Protein AF-A0A9P7K3B2-F1 (afdb_monomer_lite)

Structure (mmCIF, N/CA/C/O backbone):
data_AF-A0A9P7K3B2-F1
#
_entry.id   AF-A0A9P7K3B2-F1
#
loop_
_atom_site.group_PDB
_atom_site.id
_atom_site.type_symbol
_atom_site.label_atom_id
_atom_site.label_alt_id
_atom_site.label_comp_id
_atom_site.label_asym_id
_atom_site.label_entity_id
_atom_site.label_seq_id
_atom_site.pdbx_PDB_ins_code
_atom_site.Cartn_x
_atom_site.Cartn_y
_atom_site.Cartn_z
_atom_site.occupancy
_atom_site.B_iso_or_equiv
_atom_site.auth_seq_id
_atom_site.auth_comp_id
_atom_site.auth_asym_id
_atom_site.auth_atom_id
_atom_site.pdbx_PDB_model_num
ATOM 1 N N . TRP A 1 1 ? -29.201 3.011 9.423 1.00 35.66 1 TRP A N 1
ATOM 2 C CA . TRP A 1 1 ? -28.439 4.032 8.686 1.00 35.66 1 TRP A CA 1
ATOM 3 C C . TRP A 1 1 ? -27.112 4.196 9.398 1.00 35.66 1 TRP A C 1
ATOM 5 O O . TRP A 1 1 ? -27.115 4.663 10.528 1.00 35.66 1 TRP A O 1
ATOM 15 N N . ALA A 1 2 ? -26.026 3.674 8.830 1.00 45.12 2 ALA A N 1
ATOM 16 C CA . ALA A 1 2 ? -24.691 3.866 9.388 1.00 45.12 2 ALA A CA 1
ATOM 17 C C . ALA A 1 2 ? -24.161 5.210 8.874 1.00 45.12 2 ALA A C 1
ATOM 19 O O . ALA A 1 2 ? -24.196 5.443 7.668 1.00 45.12 2 ALA A O 1
ATOM 20 N N . PHE A 1 3 ? -23.727 6.092 9.775 1.00 48.38 3 PHE A N 1
ATOM 21 C CA . PHE A 1 3 ? -22.906 7.237 9.393 1.00 48.38 3 PHE A CA 1
ATOM 22 C C . PHE A 1 3 ? -21.558 6.674 8.945 1.00 48.38 3 PHE A C 1
ATOM 24 O O . PHE A 1 3 ? -20.815 6.129 9.761 1.00 48.38 3 PHE A O 1
ATOM 31 N N . ILE A 1 4 ? -21.284 6.727 7.645 1.00 55.34 4 ILE A N 1
ATOM 32 C CA . ILE A 1 4 ? -19.932 6.517 7.141 1.00 55.34 4 ILE A CA 1
ATOM 33 C C . ILE A 1 4 ? -19.200 7.815 7.476 1.00 55.34 4 ILE A C 1
ATOM 35 O O . ILE A 1 4 ? -19.637 8.889 7.075 1.00 55.34 4 ILE A O 1
ATOM 39 N N . SER A 1 5 ? -18.186 7.724 8.334 1.00 60.50 5 SER A N 1
ATOM 40 C CA . SER A 1 5 ? -17.297 8.853 8.610 1.00 60.50 5 SER A CA 1
ATOM 41 C C . SER A 1 5 ? -16.534 9.187 7.333 1.00 60.50 5 SER A C 1
ATOM 43 O O . SER A 1 5 ? -16.114 8.256 6.639 1.00 60.50 5 SER A O 1
ATOM 45 N N . ALA A 1 6 ? -16.329 10.478 7.062 1.00 72.62 6 ALA A N 1
ATOM 46 C CA . ALA A 1 6 ? -15.536 10.936 5.928 1.00 72.62 6 ALA A CA 1
ATOM 47 C C . ALA A 1 6 ? -14.170 10.231 5.902 1.00 72.62 6 ALA A C 1
ATOM 49 O O . ALA A 1 6 ? -13.559 9.965 6.946 1.00 72.62 6 ALA A O 1
ATOM 50 N N . CYS A 1 7 ? -13.701 9.888 4.705 1.00 81.06 7 CYS A N 1
ATOM 51 C CA . CYS A 1 7 ? -12.377 9.308 4.525 1.00 81.06 7 CYS A CA 1
ATOM 52 C C . CYS A 1 7 ? -11.323 10.399 4.758 1.00 81.06 7 CYS A C 1
ATOM 54 O O . CYS A 1 7 ? -11.425 11.475 4.186 1.00 81.06 7 CYS A O 1
ATOM 56 N N . VAL A 1 8 ? -10.302 10.152 5.580 1.00 87.62 8 VAL A N 1
ATOM 57 C CA . VAL A 1 8 ? -9.263 11.160 5.843 1.00 87.62 8 VAL A CA 1
ATOM 58 C C . VAL A 1 8 ? -8.006 10.848 5.028 1.00 87.62 8 VAL A C 1
ATOM 60 O O . VAL A 1 8 ? -7.395 9.789 5.187 1.00 87.62 8 VAL A O 1
ATOM 63 N N . LEU A 1 9 ? -7.599 11.774 4.161 1.00 88.69 9 LEU A N 1
ATOM 64 C CA . LEU A 1 9 ? -6.321 11.760 3.455 1.00 88.69 9 LEU A CA 1
ATOM 65 C C . LEU A 1 9 ? -5.234 12.367 4.349 1.00 88.69 9 LEU A C 1
ATOM 67 O O . LEU A 1 9 ? -5.204 13.576 4.578 1.00 88.69 9 LEU A O 1
ATOM 71 N N . TRP A 1 10 ? -4.313 11.529 4.822 1.00 92.19 10 TRP A N 1
ATOM 72 C CA . TRP A 1 10 ? -3.172 11.960 5.631 1.00 92.19 10 TRP A CA 1
ATOM 73 C C . TRP A 1 10 ? -1.942 12.259 4.783 1.00 92.19 10 TRP A C 1
ATOM 75 O O . TRP A 1 10 ? -1.438 11.394 4.066 1.00 92.19 10 TRP A O 1
ATOM 85 N N . ILE A 1 11 ? -1.411 13.471 4.935 1.00 91.31 11 ILE A N 1
ATOM 86 C CA . ILE A 1 11 ? -0.181 13.916 4.284 1.00 91.31 11 ILE A CA 1
ATOM 87 C C . ILE A 1 11 ? 0.897 14.108 5.350 1.00 91.31 11 ILE A C 1
ATOM 89 O O . ILE A 1 11 ? 0.822 14.999 6.199 1.00 91.31 11 ILE A O 1
ATOM 93 N N . GLY A 1 12 ? 1.910 13.243 5.311 1.00 90.00 12 GLY A N 1
ATOM 94 C CA . GLY A 1 12 ? 3.078 13.339 6.179 1.00 90.00 12 GLY A CA 1
ATOM 95 C C . GLY A 1 12 ? 4.025 14.441 5.707 1.00 90.00 12 GLY A C 1
ATOM 96 O O . GLY A 1 12 ? 4.456 14.427 4.556 1.00 90.00 12 GLY A O 1
ATOM 97 N N . VAL A 1 13 ? 4.378 15.366 6.597 1.00 91.69 13 VAL A N 1
ATOM 98 C CA . VAL A 1 13 ? 5.350 16.439 6.328 1.00 91.69 13 VAL A CA 1
ATOM 99 C C . VAL A 1 13 ? 6.425 16.474 7.399 1.00 91.69 13 VAL A C 1
ATOM 101 O O . VAL A 1 13 ? 6.155 16.152 8.552 1.00 91.69 13 VAL A O 1
ATOM 104 N N . LEU A 1 14 ? 7.647 16.866 7.041 1.00 90.00 14 LEU A N 1
ATOM 105 C CA . LEU A 1 14 ? 8.728 16.943 8.019 1.00 90.00 14 LEU A CA 1
ATOM 106 C C . LEU A 1 14 ? 8.354 17.966 9.117 1.00 90.00 14 LEU A C 1
ATOM 108 O O . LEU A 1 14 ? 7.788 19.017 8.789 1.00 90.00 14 LEU A O 1
ATOM 112 N N . PRO A 1 15 ? 8.637 17.690 10.405 1.00 90.06 15 PRO A N 1
ATOM 113 C CA . PRO A 1 15 ? 8.358 18.641 11.477 1.00 90.06 15 PRO A CA 1
ATOM 114 C C . PRO A 1 15 ? 8.928 20.029 11.175 1.00 90.06 15 PRO A C 1
ATOM 116 O O . PRO A 1 15 ? 10.020 20.142 10.622 1.00 90.06 15 PRO A O 1
ATOM 119 N N . ASP A 1 16 ? 8.162 21.065 11.513 1.00 91.56 16 ASP A N 1
ATOM 120 C CA . ASP A 1 16 ? 8.534 22.478 11.359 1.00 91.56 16 ASP A CA 1
ATOM 121 C C . ASP A 1 16 ? 8.842 22.937 9.918 1.00 91.56 16 ASP A C 1
ATOM 123 O O . ASP A 1 16 ? 9.415 24.007 9.717 1.00 91.56 16 ASP A O 1
ATOM 127 N N . THR A 1 17 ? 8.451 22.159 8.897 1.00 93.12 17 THR A N 1
ATOM 128 C CA . THR A 1 17 ? 8.684 22.522 7.481 1.00 93.12 17 THR A CA 1
ATOM 129 C C . THR A 1 17 ? 7.470 23.061 6.737 1.00 93.12 17 THR A C 1
ATOM 131 O O . THR A 1 17 ? 7.627 23.586 5.637 1.00 93.12 17 THR A O 1
ATOM 134 N N . LEU A 1 18 ? 6.273 22.946 7.311 1.00 93.31 18 LEU A N 1
ATOM 135 C CA . LEU A 1 18 ? 5.032 23.382 6.679 1.00 93.31 18 LEU A CA 1
ATOM 136 C C . LEU A 1 18 ? 4.407 24.531 7.474 1.00 93.31 18 LEU A C 1
ATOM 138 O O . LEU A 1 18 ? 4.150 24.387 8.669 1.00 93.31 18 LEU A O 1
ATOM 142 N N . SER A 1 19 ? 4.148 25.656 6.804 1.00 94.62 19 SER A N 1
ATOM 143 C CA . SER A 1 19 ? 3.380 26.763 7.380 1.00 94.62 19 SER A CA 1
ATOM 144 C C . SER A 1 19 ? 1.879 26.447 7.386 1.00 94.62 19 SER A C 1
ATOM 146 O O . SER A 1 19 ? 1.396 25.639 6.589 1.00 94.62 19 SER A O 1
ATOM 148 N N . ASN A 1 20 ? 1.114 27.099 8.265 1.00 91.81 20 ASN A N 1
ATOM 149 C CA . ASN A 1 20 ? -0.340 26.910 8.316 1.00 91.81 20 ASN A CA 1
ATOM 150 C C . ASN A 1 20 ? -1.017 27.364 7.012 1.00 91.81 20 ASN A C 1
ATOM 152 O O . ASN A 1 20 ? -1.948 26.713 6.536 1.00 91.81 20 ASN A O 1
ATOM 156 N N . GLU A 1 21 ? -0.547 28.463 6.424 1.00 95.31 21 GLU A N 1
ATOM 157 C CA . GLU A 1 21 ? -1.056 29.005 5.166 1.00 95.31 21 GLU A CA 1
ATOM 158 C C . GLU A 1 21 ? -0.812 28.049 3.991 1.00 95.31 21 GLU A C 1
ATOM 160 O O . GLU A 1 21 ? -1.724 27.802 3.191 1.00 95.31 21 GLU A O 1
ATOM 165 N N . ASP A 1 22 ? 0.385 27.461 3.908 1.00 94.94 22 ASP A N 1
ATOM 166 C CA . ASP A 1 22 ? 0.721 26.489 2.865 1.00 94.94 22 ASP A CA 1
ATOM 167 C C . ASP A 1 22 ? -0.052 25.181 3.058 1.00 94.94 22 ASP A C 1
ATOM 169 O O . ASP A 1 22 ? -0.542 24.611 2.079 1.00 94.94 22 ASP A O 1
ATOM 173 N N . ALA A 1 23 ? -0.231 24.731 4.306 1.00 92.50 23 ALA A N 1
ATOM 174 C CA . ALA A 1 23 ? -1.051 23.566 4.636 1.00 92.50 23 ALA A CA 1
ATOM 175 C C . ALA A 1 23 ? -2.504 23.762 4.188 1.00 92.50 23 ALA A C 1
ATOM 177 O O . ALA A 1 23 ? -3.062 22.914 3.493 1.00 92.50 23 ALA A O 1
ATOM 178 N N . TYR A 1 24 ? -3.104 24.907 4.524 1.00 95.00 24 TYR A N 1
ATOM 179 C CA . TYR A 1 24 ? -4.476 25.244 4.145 1.00 95.00 24 TYR A CA 1
ATOM 180 C C . TYR A 1 24 ? -4.646 25.335 2.624 1.00 95.00 24 TYR A C 1
ATOM 182 O O . TYR A 1 24 ? -5.597 24.789 2.056 1.00 95.00 24 TYR A O 1
ATOM 190 N N . THR A 1 25 ? -3.711 25.996 1.940 1.00 97.12 25 THR A N 1
ATOM 191 C CA . THR A 1 25 ? -3.737 26.134 0.477 1.00 97.12 25 THR A CA 1
ATOM 192 C C . THR A 1 25 ? -3.598 24.774 -0.208 1.00 97.12 25 THR A C 1
ATOM 194 O O . THR A 1 25 ? -4.346 24.456 -1.140 1.00 97.12 25 THR A O 1
ATOM 197 N N . SER A 1 26 ? -2.690 23.934 0.289 1.00 95.62 26 SER A N 1
ATOM 198 C CA . SER A 1 26 ? -2.452 22.587 -0.236 1.00 95.62 26 SER A CA 1
ATOM 199 C C . SER A 1 26 ? -3.635 21.653 0.027 1.00 95.62 26 SER A C 1
ATOM 201 O O . SER A 1 26 ? -4.041 20.925 -0.879 1.00 95.62 26 SER A O 1
ATOM 203 N N . ALA A 1 27 ? -4.247 21.714 1.215 1.00 95.88 27 ALA A N 1
ATOM 204 C CA . ALA A 1 27 ? -5.439 20.937 1.561 1.00 95.88 27 ALA A CA 1
ATOM 205 C C . ALA A 1 27 ? -6.604 21.244 0.612 1.00 95.88 27 ALA A C 1
ATOM 207 O O . ALA A 1 27 ? -7.175 20.332 0.018 1.00 95.88 27 ALA A O 1
ATOM 208 N N . ASN A 1 28 ? -6.906 22.528 0.395 1.00 96.31 28 ASN A N 1
ATOM 209 C CA . ASN A 1 28 ? -7.969 22.938 -0.526 1.00 96.31 28 ASN A CA 1
ATOM 210 C C . ASN A 1 28 ? -7.671 22.544 -1.975 1.00 96.31 28 ASN A C 1
ATOM 212 O O . ASN A 1 28 ? -8.577 22.163 -2.711 1.00 96.31 28 ASN A O 1
ATOM 216 N N . SER A 1 29 ? -6.404 22.596 -2.385 1.00 96.12 29 SER A N 1
ATOM 217 C CA . SER A 1 29 ? -5.996 22.133 -3.714 1.00 96.12 29 SER A CA 1
ATOM 218 C C . SER A 1 29 ? -6.239 20.629 -3.882 1.00 96.12 29 SER A C 1
ATOM 220 O O . SER A 1 29 ? -6.763 20.209 -4.913 1.00 96.12 29 SER A O 1
ATOM 222 N N . CYS A 1 30 ? -5.941 19.827 -2.854 1.00 95.31 30 CYS A N 1
ATOM 223 C CA . CYS A 1 30 ? -6.243 18.395 -2.838 1.00 95.31 30 CYS A CA 1
ATOM 224 C C . CYS A 1 30 ? -7.754 18.134 -2.889 1.00 95.31 30 CYS A C 1
ATOM 226 O O . CYS A 1 30 ? -8.203 17.346 -3.718 1.00 95.31 30 CYS A O 1
ATOM 228 N N . LEU A 1 31 ? -8.547 18.822 -2.061 1.00 95.50 31 LEU A N 1
ATOM 229 C CA . LEU A 1 31 ? -10.009 18.686 -2.051 1.00 95.50 31 LEU A CA 1
ATOM 230 C C . LEU A 1 31 ? -10.625 19.042 -3.410 1.00 95.50 31 LEU A C 1
ATOM 232 O O . LEU A 1 31 ? -11.420 18.273 -3.942 1.00 95.50 31 LEU A O 1
ATOM 236 N N . ASN A 1 32 ? -10.203 20.154 -4.020 1.00 95.62 32 ASN A N 1
ATOM 237 C CA . ASN A 1 32 ? -10.666 20.564 -5.349 1.00 95.62 32 ASN A CA 1
ATOM 238 C C . ASN A 1 32 ? -10.304 19.543 -6.436 1.00 95.62 32 ASN A C 1
ATOM 240 O O . ASN A 1 32 ? -11.062 19.358 -7.388 1.00 95.62 32 ASN A O 1
ATOM 244 N N . LEU A 1 33 ? -9.141 18.897 -6.329 1.00 95.19 33 LEU A N 1
ATOM 245 C CA . LEU A 1 33 ? -8.747 17.833 -7.247 1.00 95.19 33 LEU A CA 1
ATOM 246 C C . LEU A 1 33 ? -9.641 16.603 -7.066 1.00 95.19 33 LEU A C 1
ATOM 248 O O . LEU A 1 33 ? -10.191 16.103 -8.040 1.00 95.19 33 LEU A O 1
ATOM 252 N N . LEU A 1 34 ? -9.835 16.144 -5.830 1.00 92.50 34 LEU A N 1
ATOM 253 C CA . LEU A 1 34 ? -10.681 14.988 -5.516 1.00 92.50 34 LEU A CA 1
ATOM 254 C C . LEU A 1 34 ? -12.136 15.208 -5.953 1.00 92.50 34 LEU A C 1
ATOM 256 O O . LEU A 1 34 ? -12.751 14.318 -6.548 1.00 92.50 34 LEU A O 1
ATOM 260 N N . GLN A 1 35 ? -12.649 16.423 -5.767 1.00 93.50 35 GLN A N 1
ATOM 261 C CA . GLN A 1 35 ? -13.980 16.817 -6.212 1.00 93.50 35 GLN A CA 1
ATOM 262 C C . GLN A 1 35 ? -14.151 16.698 -7.734 1.00 93.50 35 GLN A C 1
ATOM 264 O O . GLN A 1 35 ? -15.208 16.265 -8.193 1.00 93.50 35 GLN A O 1
ATOM 269 N N . GLN A 1 36 ? -13.122 17.016 -8.530 1.00 94.81 36 GLN A N 1
ATOM 270 C CA . GLN A 1 36 ? -13.170 16.848 -9.992 1.00 94.81 36 GLN A CA 1
ATOM 271 C C . GLN A 1 36 ? -13.367 15.384 -10.412 1.00 94.81 36 GLN A C 1
ATOM 273 O O . GLN A 1 36 ? -13.936 15.126 -11.471 1.00 94.81 36 GLN A O 1
ATOM 278 N N . PHE A 1 37 ? -12.965 14.432 -9.567 1.00 90.69 37 PHE A N 1
ATOM 279 C CA . PHE A 1 37 ? -13.180 12.996 -9.766 1.00 90.69 37 PHE A CA 1
ATOM 280 C C . PHE A 1 37 ? -14.433 12.460 -9.050 1.00 90.69 37 PHE A C 1
ATOM 282 O O . PHE A 1 37 ? -14.646 11.251 -9.002 1.00 90.69 37 PHE A O 1
ATOM 289 N N . GLY A 1 38 ? -15.278 13.335 -8.495 1.00 89.12 38 GLY A N 1
ATOM 290 C CA . GLY A 1 38 ? -16.503 12.951 -7.785 1.00 89.12 38 GLY A CA 1
ATOM 291 C C . GLY A 1 38 ? -16.271 12.387 -6.380 1.00 89.12 38 GLY A C 1
ATOM 292 O O . GLY A 1 38 ? -17.195 11.829 -5.786 1.00 89.12 38 GLY A O 1
ATOM 293 N N . ILE A 1 39 ? -15.063 12.537 -5.834 1.00 87.44 39 ILE A N 1
ATOM 294 C CA . ILE A 1 39 ? -14.698 12.093 -4.489 1.00 87.44 39 ILE A CA 1
ATOM 295 C C . ILE A 1 39 ? -14.937 13.263 -3.528 1.00 87.44 39 ILE A C 1
ATOM 297 O O . ILE A 1 39 ? -14.089 14.136 -3.371 1.00 87.44 39 ILE A O 1
ATOM 301 N N . ASN A 1 40 ? -16.126 13.300 -2.925 1.00 89.75 40 ASN A N 1
ATOM 302 C CA . ASN A 1 40 ? -16.590 14.458 -2.147 1.00 89.75 40 ASN A CA 1
ATOM 303 C C . ASN A 1 40 ? -16.552 14.253 -0.624 1.00 89.75 40 ASN A C 1
ATOM 305 O O . ASN A 1 40 ? -16.582 15.228 0.116 1.00 89.75 40 ASN A O 1
ATOM 309 N N . ASP A 1 41 ? -16.520 13.003 -0.159 1.00 90.06 41 ASP A N 1
ATOM 310 C CA . ASP A 1 41 ? -16.583 12.646 1.266 1.00 90.06 41 ASP A CA 1
ATOM 311 C C . ASP A 1 41 ? -15.177 12.375 1.823 1.00 90.06 41 ASP A C 1
ATOM 313 O O . ASP A 1 41 ? -14.859 11.272 2.279 1.00 90.06 41 ASP A O 1
ATOM 317 N N . VAL A 1 42 ? -14.295 13.370 1.662 1.00 88.75 42 VAL A N 1
ATOM 318 C CA . VAL A 1 42 ? -12.889 13.294 2.073 1.00 88.75 42 VAL A CA 1
ATOM 319 C C . VAL A 1 42 ? -12.478 14.529 2.866 1.00 88.75 42 VAL A C 1
ATOM 321 O O . VAL A 1 42 ? -12.770 15.656 2.475 1.00 88.75 42 VAL A O 1
ATOM 324 N N . GLU A 1 43 ? -11.738 14.308 3.945 1.00 92.38 43 GLU A N 1
ATOM 325 C CA . GLU A 1 43 ? -11.020 15.332 4.702 1.00 92.38 43 GLU A CA 1
ATOM 326 C C . GLU A 1 43 ? -9.518 15.232 4.409 1.00 92.38 43 GLU A C 1
ATOM 328 O O . GLU A 1 43 ? -9.008 14.152 4.115 1.00 92.38 43 GLU A O 1
ATOM 333 N N . VAL A 1 44 ? -8.788 16.347 4.470 1.00 93.31 44 VAL A N 1
ATOM 334 C CA . VAL A 1 44 ? -7.333 16.366 4.246 1.00 93.31 44 VAL A CA 1
ATOM 335 C C . VAL A 1 44 ? -6.650 16.875 5.502 1.00 93.31 44 VAL A C 1
ATOM 337 O O . VAL A 1 44 ? -6.889 18.004 5.926 1.00 93.31 44 VAL A O 1
ATOM 340 N N . GLU A 1 45 ? -5.765 16.059 6.068 1.00 93.19 45 GLU A N 1
ATOM 341 C CA . GLU A 1 45 ? -5.010 16.399 7.270 1.00 93.19 45 GLU A CA 1
ATOM 342 C C . GLU A 1 45 ? -3.506 16.310 7.017 1.00 93.19 45 GLU A C 1
ATOM 344 O O . GLU A 1 45 ? -2.991 15.336 6.459 1.00 93.19 45 GLU A O 1
ATOM 349 N N . PHE A 1 46 ? -2.785 17.326 7.486 1.00 92.12 46 PHE A N 1
ATOM 350 C CA . PHE A 1 46 ? -1.329 17.333 7.505 1.00 92.12 46 PHE A CA 1
ATOM 351 C C . PHE A 1 46 ? -0.832 16.902 8.875 1.00 92.12 46 PHE A C 1
ATOM 353 O O . PHE A 1 46 ? -1.254 17.433 9.903 1.00 92.12 46 PHE A O 1
ATOM 360 N N . ARG A 1 47 ? 0.105 15.957 8.890 1.00 89.06 47 ARG A N 1
ATOM 361 C CA . ARG A 1 47 ? 0.701 15.448 10.121 1.00 89.06 47 ARG A CA 1
ATOM 362 C C . ARG A 1 47 ? 2.213 15.538 10.042 1.00 89.06 47 ARG A C 1
ATOM 364 O O . ARG A 1 47 ? 2.823 15.025 9.105 1.00 89.06 47 ARG A O 1
ATOM 371 N N . ALA A 1 48 ? 2.817 16.139 11.065 1.00 85.88 48 ALA A N 1
ATOM 372 C CA . ALA A 1 48 ? 4.260 16.084 11.245 1.00 85.88 48 ALA A CA 1
ATOM 373 C C . ALA A 1 48 ? 4.701 14.611 11.327 1.00 85.88 48 ALA A C 1
ATOM 375 O O . ALA A 1 48 ? 4.236 13.853 12.181 1.00 85.88 48 ALA A O 1
ATOM 376 N N . SER A 1 49 ? 5.555 14.195 10.400 1.00 82.06 49 SER A N 1
ATOM 377 C CA . SER A 1 49 ? 5.992 12.820 10.211 1.00 82.06 49 SER A CA 1
ATOM 378 C C . SER A 1 49 ? 7.435 12.803 9.724 1.00 82.06 49 SER A C 1
ATOM 380 O O . SER A 1 49 ? 7.836 13.593 8.869 1.00 82.06 49 SER A O 1
ATOM 382 N N . ILE A 1 50 ? 8.229 11.889 10.274 1.00 79.88 50 ILE A N 1
ATOM 383 C CA . ILE A 1 50 ? 9.589 11.628 9.813 1.00 79.88 50 ILE A CA 1
ATOM 384 C C . ILE A 1 50 ? 9.542 10.327 9.023 1.00 79.88 50 ILE A C 1
ATOM 386 O O . ILE A 1 50 ? 9.284 9.260 9.577 1.00 79.88 50 ILE A O 1
ATOM 390 N N . TYR A 1 51 ? 9.792 10.418 7.719 1.00 68.56 51 TYR A N 1
ATOM 391 C CA . TYR A 1 51 ? 9.938 9.239 6.879 1.00 68.56 51 TYR A CA 1
ATOM 392 C C . TYR A 1 51 ? 11.331 8.637 7.074 1.00 68.56 51 TYR A C 1
ATOM 394 O O . TYR A 1 51 ? 12.344 9.246 6.727 1.00 68.56 51 TYR A O 1
ATOM 402 N N . THR A 1 52 ? 11.386 7.414 7.594 1.00 62.00 52 THR A N 1
ATOM 403 C CA . THR A 1 52 ? 12.611 6.614 7.624 1.00 62.00 52 THR A CA 1
ATOM 404 C C . THR A 1 52 ? 12.516 5.541 6.552 1.00 62.00 52 THR A C 1
ATOM 406 O O . THR A 1 52 ? 11.701 4.627 6.636 1.00 62.00 52 THR A O 1
ATOM 409 N N . LYS A 1 53 ? 13.366 5.646 5.525 1.00 49.94 53 LYS A N 1
ATOM 410 C CA . LYS A 1 53 ? 13.494 4.615 4.493 1.00 49.94 53 LYS A CA 1
ATOM 411 C C . LYS A 1 53 ? 14.134 3.372 5.117 1.00 49.94 53 LYS A C 1
ATOM 413 O O . LYS A 1 53 ? 15.354 3.337 5.268 1.00 49.94 53 LYS A O 1
ATOM 418 N N . SER A 1 54 ? 13.345 2.358 5.466 1.00 51.75 54 SER A N 1
ATOM 419 C CA . SER A 1 54 ? 13.899 1.050 5.817 1.00 51.75 54 SER A CA 1
ATOM 420 C C . SER A 1 54 ? 14.369 0.358 4.534 1.00 51.75 54 SER A C 1
ATOM 422 O O . SER A 1 54 ? 13.590 0.019 3.645 1.00 51.75 54 SER A O 1
ATOM 424 N N . ALA A 1 55 ? 15.684 0.214 4.383 1.00 42.06 55 ALA A N 1
ATOM 425 C CA . ALA A 1 55 ? 16.265 -0.591 3.318 1.00 42.06 55 ALA A CA 1
ATOM 426 C C . ALA A 1 55 ? 16.264 -2.055 3.770 1.00 42.06 55 ALA A C 1
ATOM 428 O O . ALA A 1 55 ? 17.237 -2.505 4.358 1.00 42.06 55 ALA A O 1
ATOM 429 N N . GLY A 1 56 ? 15.172 -2.774 3.505 1.00 47.44 56 GLY A N 1
ATOM 430 C CA . GLY A 1 56 ? 15.086 -4.213 3.753 1.00 47.44 56 GLY A CA 1
ATOM 431 C C . GLY A 1 56 ? 14.962 -4.596 5.234 1.00 47.44 56 GLY A C 1
ATOM 432 O O . GLY A 1 56 ? 15.693 -4.126 6.095 1.00 47.44 56 GLY A O 1
ATOM 433 N N . LEU A 1 57 ? 13.993 -5.472 5.500 1.00 41.41 57 LEU A N 1
ATOM 434 C CA . LEU A 1 57 ? 13.743 -6.204 6.744 1.00 41.41 57 LEU A CA 1
ATOM 435 C C . LEU A 1 57 ? 13.962 -5.460 8.079 1.00 41.41 57 LEU A C 1
ATOM 437 O O . LEU A 1 57 ? 14.962 -5.610 8.776 1.00 41.41 57 LEU A O 1
ATOM 441 N N . GLY A 1 58 ? 12.894 -4.804 8.510 1.00 42.22 58 GLY A N 1
ATOM 442 C CA . GLY A 1 58 ? 12.479 -4.757 9.906 1.00 42.22 58 GLY A CA 1
ATOM 443 C C . GLY A 1 58 ? 10.961 -4.582 9.912 1.00 42.22 58 GLY A C 1
ATOM 444 O O . GLY A 1 58 ? 10.473 -3.783 9.107 1.00 42.22 58 GLY A O 1
ATOM 445 N N . PRO A 1 59 ? 10.188 -5.332 10.721 1.00 44.09 59 PRO A N 1
ATOM 446 C CA . PRO A 1 59 ? 8.813 -4.953 11.013 1.00 44.09 59 PRO A CA 1
ATOM 447 C C . PRO A 1 59 ? 8.758 -3.462 11.318 1.00 44.09 59 PRO A C 1
ATOM 449 O O . PRO A 1 59 ? 9.636 -2.961 12.015 1.00 44.09 59 PRO A O 1
ATOM 452 N N . LEU A 1 60 ? 7.758 -2.758 10.788 1.00 42.47 60 LEU A N 1
ATOM 453 C CA . LEU A 1 60 ? 7.447 -1.436 11.308 1.00 42.47 60 LEU A CA 1
ATOM 454 C C . LEU A 1 60 ? 7.302 -1.597 12.829 1.00 42.47 60 LEU A C 1
ATOM 456 O O . LEU A 1 60 ? 6.464 -2.384 13.273 1.00 42.47 60 LEU A O 1
ATOM 460 N N . ASP A 1 61 ? 8.167 -0.928 13.584 1.00 43.56 61 ASP A N 1
ATOM 461 C CA . ASP A 1 61 ? 8.165 -0.952 15.043 1.00 43.56 61 ASP A CA 1
ATOM 462 C C . ASP A 1 61 ? 7.023 -0.035 15.481 1.00 43.56 61 ASP A C 1
ATOM 464 O O . ASP A 1 61 ? 7.184 1.159 15.742 1.00 43.56 61 ASP A O 1
ATOM 468 N N . PHE A 1 62 ? 5.801 -0.551 15.389 1.00 44.97 62 PHE A N 1
ATOM 469 C CA . PHE A 1 62 ? 4.696 0.077 16.082 1.00 44.97 62 PHE A CA 1
ATOM 470 C C . PHE A 1 62 ? 4.950 -0.152 17.563 1.00 44.97 62 PHE A C 1
ATOM 472 O O . PHE A 1 62 ? 5.279 -1.269 17.945 1.00 44.97 62 PHE A O 1
ATOM 479 N N . ALA A 1 63 ? 4.813 0.906 18.361 1.00 46.53 63 ALA A N 1
ATOM 480 C CA . ALA A 1 63 ? 4.989 0.843 19.804 1.00 46.53 63 ALA A CA 1
ATOM 481 C C . ALA A 1 63 ? 4.382 -0.454 20.374 1.00 46.53 63 ALA A C 1
ATOM 483 O O . ALA A 1 63 ? 3.202 -0.733 20.154 1.00 46.53 63 ALA A O 1
ATOM 484 N N . ASP A 1 64 ? 5.233 -1.210 21.069 1.00 52.25 64 ASP A N 1
ATOM 485 C CA . ASP A 1 64 ? 5.087 -2.587 21.579 1.00 52.25 64 ASP A CA 1
ATOM 486 C C . ASP A 1 64 ? 3.846 -2.837 22.471 1.00 52.25 64 ASP A C 1
ATOM 488 O O . ASP A 1 64 ? 3.615 -3.944 22.950 1.00 52.25 64 ASP A O 1
ATOM 492 N N . ASP A 1 65 ? 3.029 -1.810 22.709 1.00 56.97 65 ASP A N 1
ATOM 493 C CA . ASP A 1 65 ? 1.916 -1.831 23.655 1.00 56.97 65 ASP A CA 1
ATOM 494 C C . ASP A 1 65 ? 0.574 -2.257 23.027 1.00 56.97 65 ASP A C 1
ATOM 496 O O . ASP A 1 65 ? -0.408 -2.421 23.755 1.00 56.97 65 ASP A O 1
ATOM 500 N N . ASP A 1 66 ? 0.485 -2.439 21.698 1.00 58.22 66 ASP A N 1
ATOM 501 C CA . ASP A 1 66 ? -0.711 -3.017 21.063 1.00 58.22 66 ASP A CA 1
ATOM 502 C C . ASP A 1 66 ? -0.548 -4.537 20.881 1.00 58.22 66 ASP A C 1
ATOM 504 O O . ASP A 1 66 ? 0.053 -4.973 19.899 1.00 58.22 66 ASP A O 1
ATOM 508 N N . PRO A 1 67 ? -1.144 -5.388 21.738 1.00 60.78 67 PRO A N 1
ATOM 509 C CA . PRO A 1 67 ? -1.136 -6.840 21.529 1.00 60.78 67 PRO A CA 1
ATOM 510 C C . PRO A 1 67 ? -1.802 -7.238 20.194 1.00 60.78 67 PRO A C 1
ATOM 512 O O . PRO A 1 67 ? -1.498 -8.290 19.640 1.00 60.78 67 PRO A O 1
ATOM 515 N N . MET A 1 68 ? -2.656 -6.353 19.650 1.00 60.50 68 MET A N 1
ATOM 516 C CA . MET A 1 68 ? -3.149 -6.222 18.267 1.00 60.50 68 MET A CA 1
ATOM 517 C C . MET A 1 68 ? -2.135 -6.392 17.139 1.00 60.50 68 MET A C 1
ATOM 519 O O . MET A 1 68 ? -2.482 -6.821 16.029 1.00 60.50 68 MET A O 1
ATOM 523 N N . ILE A 1 69 ? -0.910 -5.938 17.379 1.00 60.84 69 ILE A N 1
ATOM 524 C CA . ILE A 1 69 ? -0.063 -5.433 16.308 1.00 60.84 69 ILE A CA 1
ATOM 525 C C . ILE A 1 69 ? 0.397 -6.532 15.362 1.00 60.84 69 ILE A C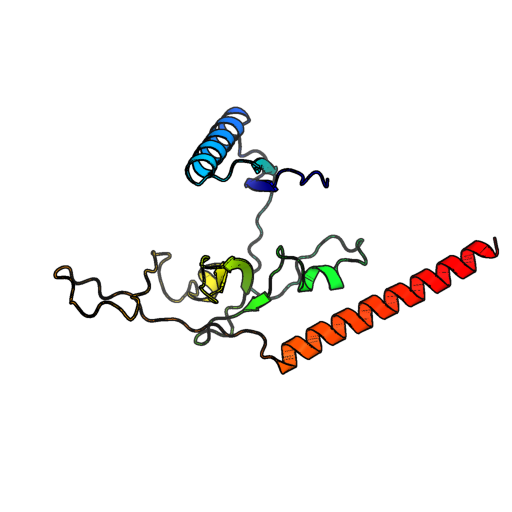 1
ATOM 527 O O . ILE A 1 69 ? 0.307 -6.365 14.146 1.00 60.84 69 ILE A O 1
ATOM 531 N N . ASP A 1 70 ? 0.778 -7.690 15.894 1.00 59.69 70 ASP A N 1
ATOM 532 C CA . ASP A 1 70 ? 1.259 -8.820 15.100 1.00 59.69 70 ASP A CA 1
ATOM 533 C C . ASP A 1 70 ? 0.166 -9.411 14.197 1.00 59.69 70 ASP A C 1
ATOM 535 O O . ASP A 1 70 ? 0.455 -9.947 13.120 1.00 59.69 70 ASP A O 1
ATOM 539 N N . PHE A 1 71 ? -1.105 -9.249 14.574 1.00 60.44 71 PHE A N 1
ATOM 540 C CA . PHE A 1 71 ? -2.255 -9.700 13.784 1.00 60.44 71 PHE A CA 1
ATOM 541 C C . PHE A 1 71 ? -2.653 -8.668 12.745 1.00 60.44 71 PHE A C 1
ATOM 543 O O . PHE A 1 71 ? -2.800 -8.983 11.561 1.00 60.44 71 PHE A O 1
ATOM 550 N N . ARG A 1 72 ? -2.787 -7.414 13.186 1.00 59.31 72 ARG A N 1
ATOM 551 C CA . ARG A 1 72 ? -3.150 -6.285 12.330 1.00 59.31 72 ARG A CA 1
ATOM 552 C C . ARG A 1 72 ? -2.110 -6.089 11.245 1.00 59.31 72 ARG A C 1
ATOM 554 O O . ARG A 1 72 ? -2.479 -5.852 10.105 1.00 59.31 72 ARG A O 1
ATOM 561 N N . ARG A 1 73 ? -0.828 -6.279 11.546 1.00 59.56 73 ARG A N 1
ATOM 562 C CA . ARG A 1 73 ? 0.255 -6.014 10.602 1.00 59.56 73 ARG A CA 1
ATOM 563 C C . ARG A 1 73 ? 0.170 -6.804 9.292 1.00 59.56 73 ARG A C 1
ATOM 565 O O . ARG A 1 73 ? 0.605 -6.323 8.256 1.00 59.56 73 ARG A O 1
ATOM 572 N N . HIS A 1 74 ? -0.413 -7.994 9.301 1.00 51.94 74 HIS A N 1
ATOM 573 C CA . HIS A 1 74 ? -0.517 -8.805 8.086 1.00 51.94 74 HIS A CA 1
ATOM 574 C C . HIS A 1 74 ? -1.770 -8.502 7.252 1.00 51.94 74 HIS A C 1
ATOM 576 O O . HIS A 1 74 ? -1.868 -8.963 6.117 1.00 51.94 74 HIS A O 1
ATOM 582 N N . LEU A 1 75 ? -2.729 -7.759 7.812 1.00 54.38 75 LEU A N 1
ATOM 583 C CA . LEU A 1 75 ? -4.055 -7.537 7.227 1.00 54.38 75 LEU A CA 1
ATOM 584 C C . LEU A 1 75 ? -4.445 -6.059 7.145 1.00 54.38 75 LEU A C 1
ATOM 586 O O . LEU A 1 75 ? -5.463 -5.730 6.537 1.00 54.38 75 LEU A O 1
ATOM 590 N N . THR A 1 76 ? -3.668 -5.153 7.740 1.00 54.91 76 THR A N 1
ATOM 591 C CA . THR A 1 76 ? -3.898 -3.724 7.591 1.00 54.91 76 THR A CA 1
ATOM 592 C C . THR A 1 76 ? -3.406 -3.273 6.218 1.00 54.91 76 THR A C 1
ATOM 594 O O . THR A 1 76 ? -2.280 -3.590 5.819 1.00 54.91 76 THR A O 1
ATOM 597 N N . PRO A 1 77 ? -4.202 -2.462 5.497 1.00 53.09 77 PRO A N 1
ATOM 598 C CA . PRO A 1 77 ? -3.752 -1.840 4.250 1.00 53.09 77 PRO A CA 1
ATOM 599 C C . PRO A 1 77 ? -2.493 -0.980 4.455 1.00 53.09 77 PRO A C 1
ATOM 601 O O . PRO A 1 77 ? -1.724 -0.779 3.521 1.00 53.09 77 PRO A O 1
ATOM 604 N N . VAL A 1 78 ? -2.240 -0.542 5.697 1.00 51.66 78 VAL A N 1
ATOM 605 C CA . VAL A 1 78 ? -1.031 0.188 6.112 1.00 51.66 78 VAL A CA 1
ATOM 606 C C . VAL A 1 78 ? 0.253 -0.585 5.802 1.00 51.66 78 VAL A C 1
ATOM 608 O O . VAL A 1 78 ? 1.258 0.031 5.459 1.00 51.66 78 VAL A O 1
ATOM 611 N N . LEU A 1 79 ? 0.241 -1.916 5.914 1.00 59.44 79 LEU A N 1
ATOM 612 C CA . LEU A 1 79 ? 1.440 -2.733 5.716 1.00 59.44 79 LEU A CA 1
ATOM 613 C C . LEU A 1 79 ? 1.376 -3.606 4.470 1.00 59.44 79 LEU A C 1
ATOM 615 O O . LEU A 1 79 ? 2.429 -3.940 3.942 1.00 59.44 79 LEU A O 1
ATOM 619 N N . GLY A 1 80 ? 0.184 -3.890 3.941 1.00 71.19 80 GLY A N 1
ATOM 620 C CA . GLY A 1 80 ? 0.020 -4.519 2.632 1.00 71.19 80 GLY A CA 1
ATOM 621 C C . GLY A 1 80 ? 0.557 -5.952 2.532 1.00 71.19 80 GLY A C 1
ATOM 622 O O . GLY A 1 80 ? 1.122 -6.517 3.468 1.00 71.19 80 GLY A O 1
ATOM 623 N N . LEU A 1 81 ? 0.376 -6.572 1.365 1.00 77.19 81 LEU A N 1
ATOM 624 C CA . LEU A 1 81 ? 0.958 -7.890 1.093 1.00 77.19 81 LEU A CA 1
ATOM 625 C C . LEU A 1 81 ? 2.422 -7.732 0.696 1.00 77.19 81 LEU A C 1
ATOM 627 O O . LEU A 1 81 ? 2.742 -6.895 -0.144 1.00 77.19 81 LEU A O 1
ATOM 631 N N . SER A 1 82 ? 3.300 -8.560 1.261 1.00 82.69 82 SER A N 1
ATOM 632 C CA . SER A 1 82 ? 4.699 -8.614 0.834 1.00 82.69 82 SER A CA 1
ATOM 633 C C . SER A 1 82 ? 4.792 -9.089 -0.618 1.00 82.69 82 SER A C 1
ATOM 635 O O . SER A 1 82 ? 4.205 -10.111 -0.993 1.00 82.69 82 SER A O 1
ATOM 637 N N . ILE A 1 83 ? 5.523 -8.325 -1.423 1.00 88.19 83 ILE A N 1
ATOM 638 C CA . ILE A 1 83 ? 5.741 -8.566 -2.845 1.00 88.19 83 ILE A CA 1
ATOM 639 C C . ILE A 1 83 ? 7.199 -8.287 -3.223 1.00 88.19 83 ILE A C 1
ATOM 641 O O . ILE A 1 83 ? 7.904 -7.549 -2.537 1.00 88.19 83 ILE A O 1
ATOM 645 N N . ALA A 1 84 ? 7.639 -8.845 -4.346 1.00 89.88 84 ALA A N 1
ATOM 646 C CA . ALA A 1 84 ? 8.934 -8.529 -4.947 1.00 89.88 84 ALA A CA 1
ATOM 647 C C . ALA A 1 84 ? 8.866 -8.666 -6.472 1.00 89.88 84 ALA A C 1
ATOM 649 O O . ALA A 1 84 ? 8.035 -9.412 -6.997 1.00 89.88 84 ALA A O 1
ATOM 650 N N . GLY A 1 85 ? 9.743 -7.985 -7.207 1.00 90.56 85 GLY A N 1
ATOM 651 C CA . GLY A 1 85 ? 9.890 -8.225 -8.643 1.00 90.56 85 GLY A CA 1
ATOM 652 C C . GLY A 1 85 ? 10.367 -9.652 -8.934 1.00 90.56 85 GLY A C 1
ATOM 653 O O . GLY A 1 85 ? 11.247 -10.174 -8.252 1.00 90.56 85 GLY A O 1
ATOM 654 N N . GLN A 1 86 ? 9.830 -10.297 -9.976 1.00 90.62 86 GLN A N 1
ATOM 655 C CA . GLN A 1 86 ? 10.255 -11.655 -10.345 1.00 90.62 86 GLN A CA 1
ATOM 656 C C . GLN A 1 86 ? 11.738 -11.711 -10.744 1.00 90.62 86 GLN A C 1
ATOM 658 O O . GLN A 1 86 ? 12.432 -12.673 -10.423 1.00 90.62 86 GLN A O 1
ATOM 663 N N . ALA A 1 87 ? 12.223 -10.674 -11.427 1.00 89.12 87 ALA A N 1
ATOM 664 C CA . ALA A 1 87 ? 13.628 -10.545 -11.806 1.00 89.12 87 ALA A CA 1
ATOM 665 C C . ALA A 1 87 ? 14.529 -10.146 -10.622 1.00 89.12 87 ALA A C 1
ATOM 667 O O . ALA A 1 87 ? 15.728 -10.413 -10.635 1.00 89.12 87 ALA A O 1
ATOM 668 N N . THR A 1 88 ? 13.953 -9.531 -9.588 1.00 89.19 88 THR A N 1
ATOM 669 C CA . THR A 1 88 ? 14.672 -8.885 -8.485 1.00 89.19 88 THR A CA 1
ATOM 670 C C . THR A 1 88 ? 14.086 -9.280 -7.124 1.00 89.19 88 THR A C 1
ATOM 672 O O . THR A 1 88 ? 13.714 -8.414 -6.336 1.00 89.19 88 THR A O 1
ATOM 675 N N . PRO A 1 89 ? 14.037 -10.586 -6.783 1.00 87.25 89 PRO A N 1
ATOM 676 C CA . PRO A 1 89 ? 13.343 -11.080 -5.585 1.00 87.25 89 PRO A CA 1
ATOM 677 C C . PRO A 1 89 ? 13.890 -10.546 -4.256 1.00 87.25 89 PRO A C 1
ATOM 679 O O . PRO A 1 89 ? 13.217 -10.639 -3.243 1.00 87.25 89 PRO A O 1
ATOM 682 N N . HIS A 1 90 ? 15.112 -10.015 -4.254 1.00 83.56 90 HIS A N 1
ATOM 683 C CA . HIS A 1 90 ? 15.768 -9.421 -3.088 1.00 83.56 90 HIS A CA 1
ATOM 684 C C . HIS A 1 90 ? 15.405 -7.938 -2.879 1.00 83.56 90 HIS A C 1
ATOM 686 O O . HIS A 1 90 ? 15.781 -7.356 -1.866 1.00 83.56 90 HIS A O 1
ATOM 692 N N . HIS A 1 91 ? 14.690 -7.323 -3.825 1.00 82.69 91 HIS A N 1
ATOM 693 C CA . HIS A 1 91 ? 14.113 -5.986 -3.697 1.00 82.69 91 HIS A CA 1
ATOM 694 C C . HIS A 1 91 ? 12.636 -6.121 -3.324 1.00 82.69 91 HIS A C 1
ATOM 696 O O . HIS A 1 91 ? 11.738 -6.043 -4.163 1.00 82.69 91 HIS A O 1
ATOM 702 N N . GLU A 1 92 ? 12.413 -6.401 -2.045 1.00 85.38 92 GLU A N 1
ATOM 703 C CA . GLU A 1 92 ? 11.086 -6.602 -1.474 1.00 85.38 92 GLU A CA 1
ATOM 704 C C . GLU A 1 92 ? 10.396 -5.268 -1.170 1.00 85.38 92 GLU A C 1
ATOM 706 O O . GLU A 1 92 ? 11.033 -4.244 -0.916 1.00 85.38 92 GLU A O 1
ATOM 711 N N . GLY A 1 93 ? 9.071 -5.301 -1.142 1.00 83.75 93 GLY A N 1
ATOM 712 C CA . GLY A 1 93 ? 8.245 -4.238 -0.595 1.00 83.75 93 GLY A CA 1
ATOM 713 C C . GLY A 1 93 ? 6.828 -4.729 -0.376 1.00 83.75 93 GLY A C 1
ATOM 714 O O . GLY A 1 93 ? 6.590 -5.927 -0.206 1.00 83.75 93 GLY A O 1
ATOM 715 N N . THR A 1 94 ? 5.879 -3.800 -0.352 1.00 84.50 94 THR A N 1
ATOM 716 C CA . THR A 1 94 ? 4.493 -4.117 -0.018 1.00 84.50 94 THR A CA 1
ATOM 717 C C . THR A 1 94 ? 3.521 -3.566 -1.049 1.00 84.50 94 THR A C 1
ATOM 719 O O . THR A 1 94 ? 3.720 -2.506 -1.648 1.00 84.50 94 THR A O 1
ATOM 722 N N . GLY A 1 95 ? 2.464 -4.331 -1.290 1.00 82.88 95 GLY A N 1
ATOM 723 C CA . GLY A 1 95 ? 1.283 -3.911 -2.019 1.00 82.88 95 GLY A CA 1
ATOM 724 C C . GLY A 1 95 ? 0.210 -3.452 -1.039 1.00 82.88 95 GLY A C 1
ATOM 725 O O . GLY A 1 95 ? -0.447 -4.298 -0.425 1.00 82.88 95 GLY A O 1
ATOM 726 N N . GLY A 1 96 ? 0.078 -2.136 -0.862 1.00 74.44 96 GLY A N 1
ATOM 727 C CA . GLY A 1 96 ? -0.727 -1.538 0.215 1.00 74.44 96 GLY A CA 1
ATOM 728 C C . GLY A 1 96 ? -2.162 -1.178 -0.171 1.00 74.44 96 GLY A C 1
ATOM 729 O O . GLY A 1 96 ? -3.075 -1.343 0.634 1.00 74.44 96 GLY A O 1
ATOM 730 N N . LEU A 1 97 ? -2.384 -0.724 -1.409 1.00 80.50 97 LEU A N 1
ATOM 731 C CA . LEU A 1 97 ? -3.694 -0.270 -1.883 1.00 80.50 97 LEU A CA 1
ATOM 732 C C . LEU A 1 97 ? -4.133 -1.079 -3.101 1.00 80.50 97 LEU A C 1
ATOM 734 O O . LEU A 1 97 ? -3.376 -1.213 -4.062 1.00 80.50 97 LEU A O 1
ATOM 738 N N . TYR A 1 98 ? -5.368 -1.574 -3.061 1.00 85.00 98 TYR A N 1
ATOM 739 C CA . TYR A 1 98 ? -5.987 -2.334 -4.142 1.00 85.00 98 TYR A CA 1
ATOM 740 C C . TYR A 1 98 ? -7.177 -1.558 -4.690 1.00 85.00 98 TYR A C 1
ATOM 742 O O . TYR A 1 98 ? -7.973 -1.028 -3.917 1.00 85.00 98 TYR A O 1
ATOM 750 N N . PHE A 1 99 ? -7.324 -1.519 -6.008 1.00 85.62 99 PHE A N 1
ATOM 751 C CA . PHE A 1 99 ? -8.477 -0.906 -6.661 1.00 85.62 99 PHE A CA 1
ATOM 752 C C . PHE A 1 99 ? -8.955 -1.790 -7.806 1.00 85.62 99 PHE A C 1
ATOM 754 O O . PHE A 1 99 ? -8.160 -2.323 -8.577 1.00 85.62 99 PHE A O 1
ATOM 761 N N . SER A 1 100 ? -10.267 -1.990 -7.893 1.00 88.31 100 SER A N 1
ATOM 762 C CA . SER A 1 100 ? -10.870 -2.671 -9.034 1.00 88.31 100 SER A CA 1
ATOM 763 C C . SER A 1 100 ? -10.837 -1.755 -10.249 1.00 88.31 100 SER A C 1
ATOM 765 O O . SER A 1 100 ? -11.103 -0.562 -10.113 1.00 88.31 100 SER A O 1
ATOM 767 N N . GLU A 1 101 ? -10.618 -2.318 -11.433 1.00 89.19 101 GLU A N 1
ATOM 768 C CA . GLU A 1 101 ? -10.781 -1.582 -12.695 1.00 89.19 101 GLU A CA 1
ATOM 769 C C . GLU A 1 101 ? -12.202 -1.006 -12.858 1.00 89.19 101 GLU A C 1
ATOM 771 O O . GLU A 1 101 ? -12.387 0.033 -13.483 1.00 89.19 101 GLU A O 1
ATOM 776 N N . GLY A 1 102 ? -13.195 -1.638 -12.222 1.00 86.88 102 GLY A N 1
ATOM 777 C CA . GLY A 1 102 ? -14.593 -1.218 -12.250 1.00 86.88 102 GLY A CA 1
ATOM 778 C C . GLY A 1 102 ? -15.388 -1.860 -13.390 1.00 86.88 102 GLY A C 1
ATOM 779 O O . GLY A 1 102 ? -14.869 -2.655 -14.177 1.00 86.88 102 GLY A O 1
ATOM 780 N N . GLY A 1 103 ? -16.686 -1.544 -13.449 1.00 88.94 103 GLY A N 1
ATOM 781 C CA . GLY A 1 103 ? -17.621 -2.168 -14.391 1.00 88.94 103 GLY A CA 1
ATOM 782 C C . GLY A 1 103 ? -17.743 -3.679 -14.172 1.00 88.94 103 GLY A C 1
ATOM 783 O O . GLY A 1 103 ? -17.783 -4.143 -13.035 1.00 88.94 103 GLY A O 1
ATOM 784 N N . ASP A 1 104 ? -17.767 -4.442 -15.267 1.00 91.75 104 ASP A N 1
ATOM 785 C CA . ASP A 1 104 ? -17.811 -5.912 -15.241 1.00 91.75 104 ASP A CA 1
ATOM 786 C C . ASP A 1 104 ? -16.411 -6.561 -15.183 1.00 91.75 104 ASP A C 1
ATOM 788 O O . ASP A 1 104 ? -16.278 -7.790 -15.252 1.00 91.75 104 ASP A O 1
ATOM 792 N N . SER A 1 105 ? -15.346 -5.756 -15.081 1.00 89.75 105 SER A N 1
ATOM 793 C CA . SER A 1 105 ? -13.980 -6.267 -15.037 1.00 89.75 105 SER A CA 1
ATOM 794 C C . SER A 1 105 ? -13.685 -6.975 -13.718 1.00 89.75 105 SER A C 1
ATOM 796 O O . SER A 1 105 ? -14.043 -6.524 -12.631 1.00 89.75 105 SER A O 1
ATOM 798 N N . LYS A 1 106 ? -12.964 -8.094 -13.817 1.00 91.12 106 LYS A N 1
ATOM 799 C CA . LYS A 1 106 ? -12.436 -8.834 -12.661 1.00 91.12 106 LYS A CA 1
ATOM 800 C C . LYS A 1 106 ? -11.008 -8.419 -12.308 1.00 91.12 106 LYS A C 1
ATOM 802 O O . LYS A 1 106 ? -10.401 -9.027 -11.427 1.00 91.12 106 LYS A O 1
ATOM 807 N N . ASN A 1 107 ? -10.458 -7.431 -13.011 1.00 89.19 107 ASN A N 1
ATOM 808 C CA . ASN A 1 107 ? -9.099 -6.971 -12.788 1.00 89.19 107 ASN A CA 1
ATOM 809 C C . ASN A 1 107 ? -9.018 -6.145 -11.504 1.00 89.19 107 ASN A C 1
ATOM 811 O O . ASN A 1 107 ? -9.836 -5.259 -11.244 1.00 89.19 107 ASN A O 1
ATOM 815 N N . VAL A 1 108 ? -7.985 -6.438 -10.720 1.00 88.75 108 VAL A N 1
ATOM 816 C CA . VAL A 1 108 ? -7.618 -5.694 -9.520 1.00 88.75 108 VAL A CA 1
ATOM 817 C C . VAL A 1 108 ? -6.208 -5.173 -9.721 1.00 88.75 1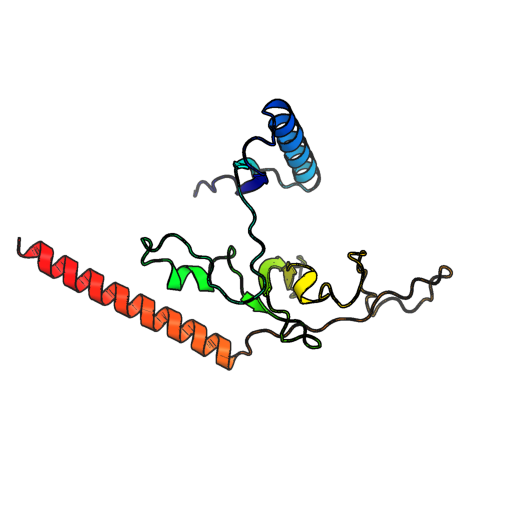08 VAL A C 1
ATOM 819 O O . VAL A 1 108 ? -5.289 -5.932 -10.035 1.00 88.75 108 VAL A O 1
ATOM 822 N N . PHE A 1 109 ? -6.045 -3.875 -9.533 1.00 88.56 109 PHE A N 1
ATOM 823 C CA . PHE A 1 109 ? -4.761 -3.208 -9.528 1.00 88.56 109 PHE A CA 1
ATOM 824 C C . PHE A 1 109 ? -4.233 -3.091 -8.106 1.00 88.56 109 PHE A C 1
ATOM 826 O O . PHE A 1 109 ? -4.998 -3.007 -7.145 1.00 88.56 109 PHE A O 1
ATOM 833 N N . LEU A 1 110 ? -2.910 -3.074 -7.998 1.00 87.12 110 LEU A N 1
ATOM 834 C CA . LEU A 1 110 ? -2.177 -2.969 -6.750 1.00 87.12 110 LEU A CA 1
ATOM 835 C C . LEU A 1 110 ? -1.189 -1.809 -6.847 1.00 87.12 110 LEU A C 1
ATOM 837 O O . LEU A 1 110 ? -0.350 -1.788 -7.748 1.00 87.12 110 LEU A O 1
ATOM 841 N N . LEU A 1 111 ? -1.260 -0.875 -5.904 1.00 87.81 111 LEU A N 1
ATOM 842 C CA . LEU A 1 111 ? -0.285 0.197 -5.762 1.00 87.81 111 LEU A CA 1
ATOM 843 C C . LEU A 1 111 ? 0.885 -0.271 -4.895 1.00 87.81 111 LEU A C 1
ATOM 845 O O . LEU A 1 111 ? 0.701 -0.778 -3.784 1.00 87.81 111 LEU A O 1
ATOM 849 N N . THR A 1 112 ? 2.097 -0.051 -5.395 1.00 88.25 112 THR A N 1
ATOM 850 C CA . THR A 1 112 ? 3.338 -0.304 -4.666 1.00 88.25 112 THR A CA 1
ATOM 851 C C . THR A 1 112 ? 4.384 0.756 -4.992 1.00 88.25 112 THR A C 1
ATOM 853 O O . THR A 1 112 ? 4.251 1.515 -5.953 1.00 88.25 112 THR A O 1
ATOM 856 N N . ALA A 1 113 ? 5.442 0.811 -4.188 1.00 88.31 113 ALA A N 1
ATOM 857 C CA . ALA A 1 113 ? 6.564 1.691 -4.442 1.00 88.31 113 ALA A CA 1
ATOM 858 C C . ALA A 1 113 ? 7.363 1.223 -5.667 1.00 88.31 113 ALA A C 1
ATOM 860 O O . ALA A 1 113 ? 7.658 0.039 -5.832 1.00 88.31 113 ALA A O 1
ATOM 861 N N . ARG A 1 114 ? 7.807 2.180 -6.489 1.00 88.12 114 ARG A N 1
ATOM 862 C CA . ARG A 1 114 ? 8.578 1.912 -7.713 1.00 88.12 114 ARG A CA 1
ATOM 863 C C . ARG A 1 114 ? 9.790 1.006 -7.473 1.00 88.12 114 ARG A C 1
ATOM 865 O O . ARG A 1 114 ? 10.048 0.114 -8.272 1.00 88.12 114 ARG A O 1
ATOM 872 N N . HIS A 1 115 ? 10.506 1.194 -6.361 1.00 88.00 115 HIS A N 1
ATOM 873 C CA . HIS A 1 115 ? 11.742 0.457 -6.073 1.00 88.00 115 HIS A CA 1
ATOM 874 C C . HIS A 1 115 ? 11.567 -1.066 -5.956 1.00 88.00 115 HIS A C 1
ATOM 876 O O . HIS A 1 115 ? 12.546 -1.792 -6.101 1.00 88.00 115 HIS A O 1
ATOM 882 N N . VAL A 1 116 ? 10.339 -1.543 -5.723 1.00 87.94 116 VAL A N 1
ATOM 883 C CA . VAL A 1 116 ? 10.007 -2.976 -5.676 1.00 87.94 116 VAL A CA 1
ATOM 884 C C . VAL A 1 116 ? 10.180 -3.633 -7.049 1.00 87.94 116 VAL A C 1
ATOM 886 O O . VAL A 1 116 ? 10.610 -4.779 -7.151 1.00 87.94 116 VAL A O 1
ATOM 889 N N . LEU A 1 117 ? 9.858 -2.901 -8.121 1.00 89.75 117 LEU A N 1
ATOM 890 C CA . LEU A 1 117 ? 9.963 -3.379 -9.504 1.00 89.75 117 LEU A CA 1
ATOM 891 C C . LEU A 1 117 ? 11.148 -2.789 -10.270 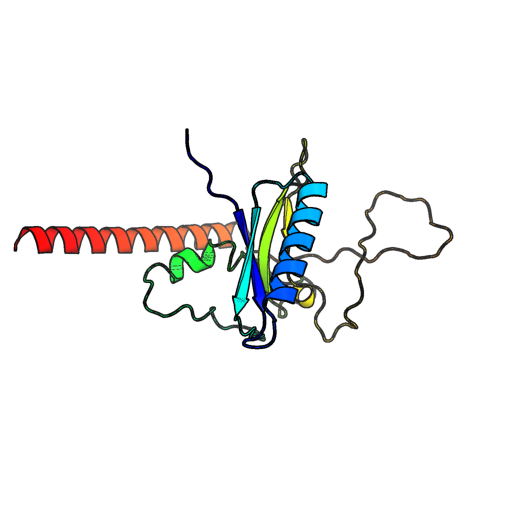1.00 89.75 117 LEU A C 1
ATOM 893 O O . LEU A 1 117 ? 11.604 -3.397 -11.240 1.00 89.75 117 LEU A O 1
ATOM 897 N N . PHE A 1 118 ? 11.638 -1.632 -9.830 1.00 89.69 118 PHE A N 1
ATOM 898 C CA . PHE A 1 118 ? 12.743 -0.892 -10.429 1.00 89.69 118 PHE A CA 1
ATOM 899 C C . PHE A 1 118 ? 13.748 -0.528 -9.336 1.00 89.69 118 PHE A C 1
ATOM 901 O O . PHE A 1 118 ? 13.699 0.587 -8.798 1.00 89.69 118 PHE A O 1
ATOM 908 N N . PRO A 1 119 ? 14.636 -1.464 -8.964 1.00 86.50 119 PRO A N 1
ATOM 909 C CA . PRO A 1 119 ? 15.688 -1.194 -8.002 1.00 86.50 119 PRO A CA 1
ATOM 910 C C . PRO A 1 119 ? 16.437 0.101 -8.329 1.00 86.50 119 PRO A C 1
ATOM 912 O O . PRO A 1 119 ? 16.691 0.371 -9.504 1.00 86.50 119 PRO A O 1
ATOM 915 N N . PRO A 1 120 ? 16.873 0.878 -7.322 1.00 83.69 120 PRO A N 1
ATOM 916 C CA . PRO A 1 120 ? 17.660 2.089 -7.561 1.00 83.69 120 PRO A CA 1
ATOM 917 C C . PRO A 1 120 ? 18.950 1.848 -8.364 1.00 83.69 120 PRO A C 1
ATOM 919 O O . PRO A 1 120 ? 19.498 2.781 -8.937 1.00 83.69 120 PRO A O 1
ATOM 922 N N . SER A 1 121 ? 19.445 0.607 -8.400 1.00 83.31 121 SER A N 1
ATOM 923 C CA . SER A 1 121 ? 20.603 0.192 -9.193 1.00 83.31 121 SER A CA 1
ATOM 924 C C . SER A 1 121 ? 20.307 -0.038 -10.681 1.00 83.31 121 SER A C 1
ATOM 926 O O . SER A 1 121 ? 21.253 -0.137 -11.456 1.00 83.31 121 SER A O 1
ATOM 928 N N . GLU A 1 122 ? 19.039 -0.145 -11.094 1.00 82.81 122 GLU A N 1
ATOM 929 C CA . GLU A 1 122 ? 18.648 -0.459 -12.479 1.00 82.81 122 GLU A CA 1
ATOM 930 C C . GLU A 1 122 ? 18.421 0.774 -13.365 1.00 82.81 122 GLU A C 1
ATOM 932 O O . GLU A 1 122 ? 18.229 0.623 -14.569 1.00 82.81 122 GLU A O 1
ATOM 937 N N . GLY A 1 123 ? 18.460 1.989 -12.811 1.00 80.06 123 GLY A N 1
ATOM 938 C CA . GLY A 1 123 ? 18.349 3.213 -13.602 1.00 80.06 123 GLY A CA 1
ATOM 939 C C . GLY A 1 123 ? 17.793 4.405 -12.834 1.00 80.06 123 GLY A C 1
ATOM 940 O O . GLY A 1 123 ? 17.543 4.346 -11.628 1.00 80.06 123 GLY A O 1
ATOM 941 N N . SER A 1 124 ? 17.597 5.501 -13.563 1.00 83.50 124 SER A N 1
ATOM 942 C CA . SER A 1 124 ? 16.962 6.726 -13.082 1.00 83.50 124 SER A CA 1
ATOM 943 C C . SER A 1 124 ? 15.497 6.509 -12.691 1.00 83.50 124 SER A C 1
ATOM 945 O O . SER A 1 124 ? 14.843 5.528 -13.066 1.00 83.50 124 SER A O 1
ATOM 947 N N . ASN A 1 125 ? 14.980 7.440 -11.887 1.00 83.75 125 ASN A N 1
ATOM 948 C CA . ASN A 1 125 ? 13.585 7.475 -11.456 1.00 83.75 125 ASN A CA 1
ATOM 949 C C . ASN A 1 125 ? 12.685 8.088 -12.541 1.00 83.75 125 ASN A C 1
ATOM 951 O O . ASN A 1 125 ? 11.989 9.066 -12.284 1.00 83.75 125 ASN A O 1
ATOM 955 N N . ASP A 1 126 ? 12.754 7.528 -13.744 1.00 84.69 126 ASP A N 1
ATOM 956 C CA . ASP A 1 126 ? 11.948 7.970 -14.878 1.00 84.69 126 ASP A CA 1
ATOM 957 C C . ASP A 1 126 ? 10.594 7.257 -14.889 1.00 84.69 126 ASP A C 1
ATOM 959 O O . ASP A 1 126 ? 10.446 6.152 -14.330 1.00 84.69 126 ASP A O 1
ATOM 963 N N . ASP A 1 127 ? 9.625 7.899 -15.541 1.00 84.56 127 ASP A N 1
ATOM 964 C CA . ASP A 1 127 ? 8.283 7.367 -15.739 1.00 84.56 127 ASP A CA 1
ATOM 965 C C . ASP A 1 127 ? 8.327 6.049 -16.515 1.00 84.56 127 ASP A C 1
ATOM 967 O O . ASP A 1 127 ? 9.142 5.834 -17.413 1.00 84.56 127 ASP A O 1
ATOM 971 N N . TYR A 1 128 ? 7.436 5.137 -16.134 1.00 83.75 128 TYR A N 1
ATOM 972 C CA . TYR A 1 128 ? 7.316 3.829 -16.755 1.00 83.75 128 TYR A CA 1
ATOM 973 C C . TYR A 1 128 ? 5.915 3.673 -17.336 1.00 83.75 128 TYR A C 1
ATOM 975 O O . TYR A 1 128 ? 4.938 3.526 -16.598 1.00 83.75 128 TYR A O 1
ATOM 983 N N . THR A 1 129 ? 5.836 3.644 -18.664 1.00 86.38 129 THR A N 1
ATOM 984 C CA . THR A 1 129 ? 4.595 3.392 -19.398 1.00 86.38 129 THR A CA 1
ATOM 985 C C . THR A 1 129 ? 4.633 1.978 -19.963 1.00 86.38 129 THR A C 1
ATOM 987 O O . THR A 1 129 ? 5.461 1.647 -20.811 1.00 86.38 129 THR A O 1
ATOM 990 N N . HIS A 1 130 ? 3.740 1.119 -19.472 1.00 79.75 130 HIS A N 1
ATOM 991 C CA . HIS A 1 130 ? 3.572 -0.230 -20.005 1.00 79.75 130 HIS A CA 1
ATOM 992 C C . HIS A 1 130 ? 2.835 -0.180 -21.348 1.00 79.75 130 HIS A C 1
ATOM 994 O O . HIS A 1 130 ? 1.706 0.311 -21.401 1.00 79.75 130 HIS A O 1
ATOM 1000 N N . ALA A 1 131 ? 3.418 -0.755 -22.404 1.00 72.81 131 ALA A N 1
ATOM 1001 C CA . ALA A 1 131 ? 2.688 -0.996 -23.648 1.00 72.81 131 ALA A CA 1
ATOM 1002 C C . ALA A 1 131 ? 1.659 -2.114 -23.437 1.00 72.81 131 ALA A C 1
ATOM 1004 O O . ALA A 1 131 ? 2.012 -3.275 -23.216 1.00 72.81 131 ALA A O 1
ATOM 1005 N N . SER A 1 132 ? 0.371 -1.784 -23.498 1.00 59.28 132 SER A N 1
ATOM 1006 C CA . SER A 1 132 ? -0.679 -2.803 -23.551 1.00 59.28 132 SER A CA 1
ATOM 1007 C C . SER A 1 132 ? -0.539 -3.643 -24.834 1.00 59.28 132 SER A C 1
ATOM 1009 O O . SER A 1 132 ? -0.249 -3.081 -25.886 1.00 59.28 132 SER A O 1
ATOM 1011 N N . PRO A 1 133 ? -0.791 -4.969 -24.813 1.00 53.88 133 PRO A N 1
ATOM 1012 C CA . PRO A 1 133 ? -0.699 -5.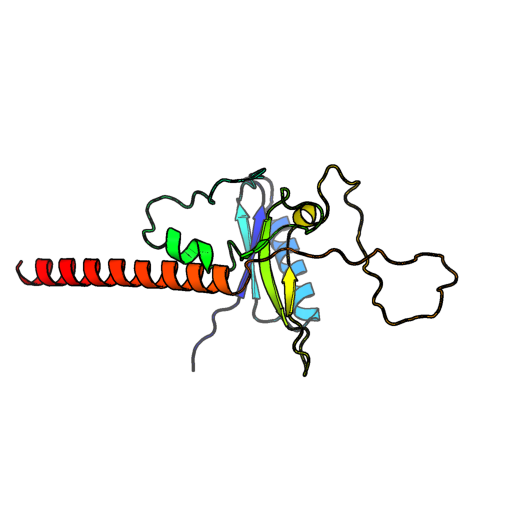820 -26.012 1.00 53.88 133 PRO A CA 1
ATOM 1013 C C . PRO A 1 133 ? -1.781 -5.562 -27.081 1.00 53.88 133 PRO A C 1
ATOM 1015 O O . PRO A 1 133 ? -1.819 -6.250 -28.098 1.00 53.88 133 PRO A O 1
ATOM 1018 N N . SER A 1 134 ? -2.678 -4.607 -26.852 1.00 54.53 134 SER A N 1
ATOM 1019 C CA . SER A 1 134 ? -3.551 -3.999 -27.855 1.00 54.53 134 SER A CA 1
ATOM 1020 C C . SER A 1 134 ? -3.163 -2.523 -27.860 1.00 54.53 134 SER A C 1
ATOM 1022 O O . SER A 1 134 ? -3.458 -1.824 -26.899 1.00 54.53 134 SER A O 1
ATOM 1024 N N . GLU A 1 135 ? -2.340 -2.047 -28.778 1.00 47.28 135 GLU A N 1
ATOM 1025 C CA . GLU A 1 135 ? -2.682 -1.837 -30.178 1.00 47.28 135 GLU A CA 1
ATOM 1026 C C . GLU A 1 135 ? -1.441 -2.083 -31.036 1.00 47.28 135 GLU A C 1
ATOM 1028 O O . GLU A 1 135 ? -0.402 -1.448 -30.888 1.00 47.28 135 GLU A O 1
ATOM 1033 N N . SER A 1 136 ? -1.555 -3.051 -31.938 1.00 41.72 136 SER A N 1
ATOM 1034 C CA . SER A 1 136 ? -0.603 -3.267 -33.019 1.00 41.72 136 SER A CA 1
ATOM 1035 C C . SER A 1 136 ? -0.910 -2.269 -34.132 1.00 41.72 136 SER A C 1
ATOM 1037 O O . SER A 1 136 ? -1.424 -2.639 -35.174 1.00 41.72 136 SER A O 1
ATOM 1039 N N . GLU A 1 137 ? -0.602 -1.001 -33.898 1.00 47.84 137 GLU A N 1
ATOM 1040 C CA . GLU A 1 137 ? -0.237 -0.081 -34.971 1.00 47.84 137 GLU A CA 1
ATOM 1041 C C . GLU A 1 137 ? 1.012 0.669 -34.493 1.00 47.84 137 GLU A C 1
ATOM 1043 O O . GLU A 1 137 ? 0.978 1.264 -33.413 1.00 47.84 137 GLU A O 1
ATOM 1048 N N . PRO A 1 138 ? 2.138 0.606 -35.225 1.00 42.09 138 PRO A N 1
ATOM 1049 C CA . PRO A 1 138 ? 3.342 1.323 -34.839 1.00 42.09 138 PRO A CA 1
ATOM 1050 C C . PRO A 1 138 ? 3.029 2.819 -34.834 1.00 42.09 138 PRO A C 1
ATOM 1052 O O . PRO A 1 138 ? 2.727 3.398 -35.882 1.00 42.09 138 PRO A O 1
ATOM 1055 N N . SER A 1 139 ? 3.099 3.455 -33.665 1.00 46.56 139 SER A N 1
ATOM 1056 C CA . SER A 1 139 ? 3.103 4.909 -33.601 1.00 46.56 139 SER A CA 1
ATOM 1057 C C . SER A 1 139 ? 4.356 5.407 -34.326 1.00 46.56 139 SER A C 1
ATOM 1059 O O . SER A 1 139 ? 5.466 4.907 -34.139 1.00 46.56 139 SER A O 1
ATOM 1061 N N . SER A 1 140 ? 4.183 6.396 -35.199 1.00 49.97 140 SER A N 1
ATOM 1062 C CA . SER A 1 140 ? 5.257 6.999 -35.998 1.00 49.97 140 SER A CA 1
ATOM 1063 C C . SER A 1 140 ? 6.324 7.734 -35.172 1.00 49.97 140 SER A C 1
ATOM 1065 O O . SER A 1 140 ? 7.286 8.236 -35.749 1.00 49.97 140 SER A O 1
ATOM 1067 N N . ASP A 1 141 ? 6.175 7.760 -33.844 1.00 49.94 141 ASP A N 1
ATOM 1068 C CA . ASP A 1 141 ? 6.996 8.539 -32.915 1.00 49.94 141 ASP A CA 1
ATOM 1069 C C . ASP A 1 141 ? 7.947 7.681 -32.053 1.00 49.94 141 ASP A C 1
ATOM 1071 O O . ASP A 1 141 ? 8.696 8.220 -31.244 1.00 49.94 141 ASP A O 1
ATOM 1075 N N . GLY A 1 142 ? 8.008 6.359 -32.262 1.00 45.16 142 GLY A N 1
ATOM 1076 C CA . GLY A 1 142 ? 9.114 5.523 -31.767 1.00 45.16 142 GLY A CA 1
ATOM 1077 C C . GLY A 1 142 ? 9.152 5.238 -30.258 1.00 45.16 142 GLY A C 1
ATOM 1078 O O . GLY A 1 142 ? 10.148 4.695 -29.780 1.00 45.16 142 GLY A O 1
ATOM 1079 N N . GLU A 1 143 ? 8.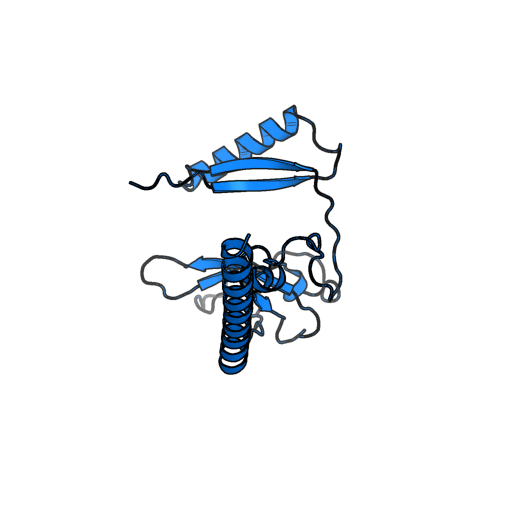097 5.546 -29.504 1.00 49.44 143 GLU A N 1
ATOM 1080 C CA . GLU A 1 143 ? 7.948 5.080 -28.120 1.00 49.44 143 GLU A CA 1
ATOM 1081 C C . GLU A 1 143 ? 7.293 3.692 -28.091 1.00 49.44 143 GLU A C 1
ATOM 1083 O O . GLU A 1 143 ? 6.112 3.531 -27.784 1.00 49.44 143 GLU A O 1
ATOM 1088 N N . ASP A 1 144 ? 8.079 2.663 -28.414 1.00 57.72 144 ASP A N 1
ATOM 1089 C CA . ASP A 1 144 ? 7.726 1.284 -28.072 1.00 57.72 144 ASP A CA 1
ATOM 1090 C C . ASP A 1 144 ? 7.667 1.181 -26.538 1.00 57.72 144 ASP A C 1
ATOM 1092 O O . ASP A 1 144 ? 8.688 1.272 -25.850 1.00 57.72 144 ASP A O 1
ATOM 1096 N N . GLY A 1 145 ? 6.461 1.055 -25.976 1.00 62.22 145 GLY A N 1
ATOM 1097 C CA . GLY A 1 145 ? 6.281 1.045 -24.523 1.00 62.22 145 GLY A CA 1
ATOM 1098 C C . GLY A 1 145 ? 6.991 -0.126 -23.832 1.00 62.22 145 GLY A C 1
ATOM 1099 O O . GLY A 1 145 ? 7.328 -1.154 -24.424 1.00 62.22 145 GLY A O 1
ATOM 1100 N N . ALA A 1 146 ? 7.237 0.032 -22.534 1.00 75.19 146 ALA A N 1
ATOM 1101 C CA . ALA A 1 146 ? 8.158 -0.827 -21.804 1.00 75.19 146 ALA A CA 1
ATOM 1102 C C . ALA A 1 146 ? 7.560 -2.217 -21.464 1.00 75.19 146 ALA A C 1
ATOM 1104 O O . ALA A 1 146 ? 6.349 -2.344 -21.233 1.00 75.19 146 ALA A O 1
ATOM 1105 N N . PRO A 1 147 ? 8.393 -3.279 -21.405 1.00 82.00 147 PRO A N 1
ATOM 1106 C CA . PRO A 1 147 ? 7.932 -4.661 -21.281 1.00 82.00 147 PRO A CA 1
ATOM 1107 C C . PRO A 1 147 ? 7.401 -4.988 -19.884 1.00 82.00 147 PRO A C 1
ATOM 1109 O O . PRO A 1 147 ? 8.038 -4.677 -18.879 1.00 82.00 147 PRO A O 1
ATOM 1112 N N . ARG A 1 148 ? 6.285 -5.726 -19.816 1.00 86.50 148 ARG A N 1
ATOM 1113 C CA . ARG A 1 148 ? 5.661 -6.172 -18.560 1.00 86.50 148 ARG A CA 1
ATOM 1114 C C . ARG A 1 148 ? 6.669 -6.766 -17.572 1.00 86.50 148 ARG A C 1
ATOM 1116 O O . ARG A 1 148 ? 7.371 -7.728 -17.880 1.00 86.50 148 ARG A O 1
ATOM 1123 N N . ARG A 1 149 ? 6.646 -6.260 -16.336 1.00 88.12 149 ARG A N 1
ATOM 1124 C CA . ARG A 1 149 ? 7.364 -6.846 -15.198 1.00 88.12 149 ARG A CA 1
ATOM 1125 C C . ARG A 1 149 ? 6.420 -7.680 -14.340 1.00 88.12 149 ARG A C 1
ATOM 1127 O O . ARG A 1 149 ? 5.336 -7.236 -13.971 1.00 88.12 149 ARG A O 1
ATOM 1134 N N . ASN A 1 150 ? 6.840 -8.901 -14.029 1.00 91.12 150 ASN A N 1
ATOM 1135 C CA . ASN A 1 150 ? 6.078 -9.806 -13.177 1.00 91.12 150 ASN A CA 1
ATOM 1136 C C . ASN A 1 150 ? 6.397 -9.561 -11.702 1.00 91.12 150 ASN A C 1
ATOM 1138 O O . ASN A 1 150 ? 7.541 -9.284 -11.337 1.00 91.12 150 ASN A O 1
ATOM 1142 N N . VAL A 1 151 ? 5.383 -9.730 -10.861 1.00 89.62 151 VAL A N 1
ATOM 1143 C CA . VAL A 1 151 ? 5.469 -9.608 -9.404 1.00 89.62 151 VAL A CA 1
ATOM 1144 C C . VAL A 1 151 ? 5.362 -11.004 -8.795 1.00 89.62 151 VAL A C 1
ATOM 1146 O O . VAL A 1 151 ? 4.476 -11.778 -9.161 1.00 89.62 151 VAL A O 1
ATOM 1149 N N . MET A 1 152 ? 6.247 -11.331 -7.857 1.00 87.94 152 MET A N 1
ATOM 1150 C CA . MET A 1 152 ? 6.084 -12.474 -6.966 1.00 87.94 152 MET A CA 1
ATOM 1151 C C . MET A 1 152 ? 5.206 -12.078 -5.781 1.00 87.94 152 MET A 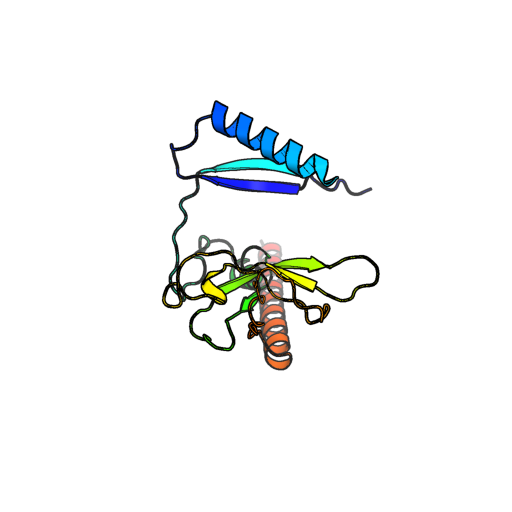C 1
ATOM 1153 O O . MET A 1 152 ? 5.444 -11.061 -5.132 1.00 87.94 152 MET A O 1
ATOM 1157 N N . MET A 1 153 ? 4.217 -12.918 -5.489 1.00 81.94 153 MET A N 1
ATOM 1158 C CA . MET A 1 153 ? 3.328 -12.797 -4.334 1.00 81.94 153 MET A CA 1
ATOM 1159 C C . MET A 1 153 ? 3.253 -14.138 -3.598 1.00 81.94 153 MET A C 1
ATOM 1161 O O . MET A 1 153 ? 3.718 -15.169 -4.099 1.00 81.94 153 MET A O 1
ATOM 1165 N N . LEU A 1 154 ? 2.644 -14.146 -2.410 1.00 76.06 154 LEU A N 1
ATOM 1166 C CA . LEU A 1 154 ? 2.344 -15.383 -1.690 1.00 76.06 154 LEU A CA 1
ATOM 1167 C C . LEU A 1 154 ? 1.477 -16.302 -2.560 1.00 76.06 154 LEU A C 1
ATOM 1169 O O . LEU A 1 154 ? 0.335 -15.987 -2.881 1.00 76.06 154 LEU A O 1
ATOM 1173 N N . GLY A 1 155 ? 2.022 -17.463 -2.923 1.00 76.69 155 GLY A N 1
ATOM 1174 C CA . GLY A 1 155 ? 1.240 -18.503 -3.585 1.00 76.69 155 GLY A CA 1
ATOM 1175 C C . GLY A 1 155 ? 0.120 -19.036 -2.674 1.00 76.69 155 GLY A C 1
ATOM 1176 O O . GLY A 1 155 ? 0.245 -18.936 -1.449 1.00 76.69 155 GLY A O 1
ATOM 1177 N N . PRO A 1 156 ? -0.924 -19.679 -3.233 1.00 77.94 156 PRO A N 1
ATOM 1178 C CA . PRO A 1 156 ? -2.133 -20.065 -2.496 1.00 77.94 156 PRO A CA 1
ATOM 1179 C C . PRO A 1 156 ? -1.847 -20.844 -1.207 1.00 77.94 156 PRO A C 1
ATOM 1181 O O . PRO A 1 156 ? -2.277 -20.455 -0.132 1.00 77.94 156 PRO A O 1
ATOM 1184 N N . GLY A 1 157 ? -0.989 -21.868 -1.266 1.00 79.06 157 GLY A N 1
ATOM 1185 C CA . GLY A 1 157 ? -0.661 -22.659 -0.075 1.00 79.06 157 GLY A CA 1
ATOM 1186 C C . GLY A 1 157 ? 0.141 -21.907 0.998 1.00 79.06 157 GLY A C 1
ATOM 1187 O O . GLY A 1 157 ? 0.109 -22.295 2.164 1.00 79.06 157 GLY A O 1
ATOM 1188 N N . ARG A 1 158 ? 0.884 -20.847 0.642 1.00 73.00 158 ARG A N 1
ATOM 1189 C CA . ARG A 1 158 ? 1.530 -19.969 1.636 1.00 73.00 158 ARG A CA 1
ATOM 1190 C C . ARG A 1 158 ? 0.534 -18.961 2.203 1.00 73.00 158 ARG A C 1
ATOM 1192 O O . ARG A 1 158 ? 0.603 -18.675 3.393 1.00 73.00 158 ARG A O 1
ATOM 1199 N N . PHE A 1 159 ? -0.390 -18.482 1.377 1.00 78.06 159 PHE A N 1
ATOM 1200 C CA . PHE A 1 159 ? -1.490 -17.628 1.806 1.00 78.06 159 PHE A CA 1
ATOM 1201 C C . PHE A 1 159 ? -2.402 -18.350 2.808 1.00 78.06 159 PHE A C 1
ATOM 1203 O O . PHE A 1 159 ? -2.616 -17.843 3.903 1.00 78.06 159 PHE A O 1
ATOM 1210 N N . ASP A 1 160 ? -2.823 -19.583 2.519 1.00 79.75 160 ASP A N 1
ATOM 1211 C CA . ASP A 1 160 ? -3.651 -20.384 3.433 1.00 79.75 160 ASP A CA 1
ATOM 1212 C C . ASP A 1 160 ? -2.956 -20.629 4.777 1.00 79.75 160 ASP A C 1
ATOM 1214 O O . ASP A 1 160 ? -3.577 -20.568 5.837 1.00 79.75 160 ASP A O 1
ATOM 1218 N N . LYS A 1 161 ? -1.639 -20.873 4.751 1.00 76.75 161 LYS A N 1
ATOM 1219 C CA . LYS A 1 161 ? -0.832 -21.008 5.972 1.00 76.75 161 LYS A CA 1
ATOM 1220 C C . LYS A 1 161 ? -0.771 -19.708 6.767 1.00 76.75 161 LYS A C 1
ATOM 1222 O O . LYS A 1 161 ? -0.844 -19.768 7.990 1.00 76.75 161 LYS A O 1
ATOM 1227 N N . LEU A 1 162 ? -0.645 -18.564 6.094 1.00 77.12 162 LEU A N 1
ATOM 1228 C CA . LEU A 1 162 ? -0.679 -17.253 6.738 1.00 77.12 162 LEU A CA 1
ATOM 1229 C C . LEU A 1 162 ? -2.042 -17.013 7.398 1.00 77.12 162 LEU A C 1
ATOM 1231 O O . LEU A 1 162 ? -2.090 -16.716 8.588 1.00 77.12 162 LEU A O 1
ATOM 1235 N N . VAL A 1 163 ? -3.139 -17.229 6.668 1.00 80.31 163 VAL A N 1
ATOM 1236 C CA . VAL A 1 163 ? -4.509 -17.105 7.194 1.00 80.31 163 VAL A CA 1
ATOM 1237 C C . VAL A 1 163 ? -4.716 -18.025 8.395 1.00 80.31 163 VAL A C 1
ATOM 1239 O O . VAL A 1 163 ? -5.209 -17.586 9.433 1.00 80.31 163 VAL A O 1
ATOM 1242 N N . LYS A 1 164 ? -4.285 -19.287 8.296 1.00 83.38 164 LYS A N 1
ATOM 1243 C CA . LYS A 1 164 ? -4.353 -20.233 9.413 1.00 83.38 164 LYS A CA 1
ATOM 1244 C C . LYS A 1 164 ? -3.561 -19.734 10.623 1.00 83.38 164 LYS A C 1
ATOM 1246 O O . LYS A 1 164 ? -4.092 -19.742 11.724 1.00 83.38 164 LYS A O 1
ATOM 1251 N N . SER A 1 165 ? -2.330 -19.266 10.422 1.00 75.94 165 SER A N 1
ATOM 1252 C CA . SER A 1 165 ? -1.485 -18.736 11.499 1.00 75.94 165 SER A CA 1
ATOM 1253 C C . SER A 1 165 ? -2.125 -17.544 12.213 1.00 75.94 165 SER A C 1
ATOM 1255 O O . SER A 1 165 ? -2.021 -17.434 13.434 1.00 75.94 165 SER A O 1
ATOM 1257 N N . ILE A 1 166 ? -2.789 -16.655 11.469 1.00 76.75 166 ILE A N 1
ATOM 1258 C CA . ILE A 1 166 ? -3.522 -15.518 12.035 1.00 76.75 166 ILE A CA 1
ATOM 1259 C C . ILE A 1 166 ? -4.707 -16.022 12.868 1.00 76.75 166 ILE A C 1
ATOM 1261 O O . ILE A 1 166 ? -4.835 -15.639 14.028 1.00 76.75 166 ILE A O 1
ATOM 1265 N N . ASN A 1 167 ? -5.521 -16.933 12.326 1.00 82.00 167 ASN A N 1
ATOM 1266 C CA . ASN A 1 167 ? -6.674 -17.500 13.034 1.00 82.00 167 ASN A CA 1
ATOM 1267 C C . ASN A 1 167 ? -6.275 -18.245 14.314 1.00 82.00 167 ASN A C 1
ATOM 1269 O O . ASN A 1 167 ? -6.875 -18.021 15.363 1.00 82.00 167 ASN A O 1
ATOM 1273 N N . ASP A 1 168 ? -5.236 -19.082 14.247 1.00 79.19 168 ASP A N 1
ATOM 1274 C CA . ASP A 1 168 ? -4.705 -19.820 15.400 1.00 79.19 168 ASP A CA 1
ATOM 1275 C C . ASP A 1 168 ? -4.250 -18.867 16.516 1.00 79.19 168 ASP A C 1
ATOM 1277 O O . ASP A 1 168 ? -4.275 -19.216 17.697 1.00 79.19 168 ASP A O 1
ATOM 1281 N N . SER A 1 169 ? -3.824 -17.659 16.156 1.00 71.75 169 SER A N 1
ATOM 1282 C CA . SER A 1 169 ? -3.356 -16.678 17.124 1.00 71.75 169 SER A CA 1
ATOM 1283 C C . SER A 1 169 ? -4.485 -15.820 17.698 1.00 71.75 169 SER A C 1
ATOM 1285 O O . SER A 1 169 ? -4.511 -15.607 18.907 1.00 71.75 169 SER A O 1
ATOM 1287 N N . ILE A 1 170 ? -5.469 -15.427 16.878 1.00 79.62 170 ILE A N 1
ATOM 1288 C CA . ILE A 1 170 ? -6.725 -14.816 17.353 1.00 79.62 170 ILE A CA 1
ATOM 1289 C C . ILE A 1 170 ? -7.399 -15.736 18.377 1.00 79.62 170 ILE A C 1
ATOM 1291 O O . ILE A 1 170 ? -7.816 -15.281 19.440 1.00 79.62 170 ILE A O 1
ATOM 1295 N N . TRP A 1 171 ? -7.451 -17.039 18.083 1.00 81.94 171 TRP A N 1
ATOM 1296 C CA . TRP A 1 171 ? -7.994 -18.045 18.991 1.00 81.94 171 TRP A CA 1
ATOM 1297 C C . TRP A 1 171 ? -7.302 -18.027 20.360 1.00 81.94 171 TRP A C 1
ATOM 1299 O O . TRP A 1 171 ? -7.969 -17.983 21.390 1.00 81.94 171 TRP A O 1
ATOM 1309 N N . LYS A 1 172 ? -5.963 -18.003 20.389 1.00 77.62 172 LYS A N 1
ATOM 1310 C CA . LYS A 1 172 ? -5.199 -17.946 21.647 1.00 77.62 172 LYS A CA 1
ATOM 1311 C C . LYS A 1 172 ? -5.507 -16.691 22.459 1.00 77.62 172 LYS A C 1
ATOM 1313 O O . LYS A 1 172 ? -5.679 -16.796 23.667 1.00 77.62 172 LYS A O 1
ATOM 1318 N N . CYS A 1 173 ? -5.610 -15.529 21.812 1.00 77.81 173 CYS A N 1
ATOM 1319 C CA . CYS A 1 173 ? -6.006 -14.303 22.504 1.00 77.81 173 CYS A CA 1
ATOM 1320 C C . CYS A 1 173 ? -7.422 -14.409 23.088 1.00 77.81 173 CYS A C 1
ATOM 1322 O O . CYS A 1 173 ? -7.637 -13.972 24.215 1.00 77.81 173 CYS A O 1
ATOM 1324 N N . SER A 1 174 ? -8.365 -15.028 22.369 1.00 81.62 174 SER A N 1
ATOM 1325 C CA . SER A 1 174 ? -9.724 -15.271 22.875 1.00 81.62 174 SER A CA 1
ATOM 1326 C C . SER A 1 174 ? -9.715 -16.121 24.150 1.00 81.62 174 SER A C 1
ATOM 1328 O O . SER A 1 174 ? -10.331 -15.748 25.143 1.00 81.62 174 SER A O 1
ATOM 1330 N N . GLU A 1 175 ? -8.959 -17.221 24.157 1.00 85.69 175 GLU A N 1
ATOM 1331 C CA . GLU A 1 175 ? -8.811 -18.096 25.330 1.00 85.69 175 GLU A CA 1
ATOM 1332 C C . GLU A 1 175 ? -8.199 -17.365 26.537 1.00 85.69 175 GLU A C 1
ATOM 1334 O O . GLU A 1 175 ? -8.610 -17.573 27.683 1.00 85.69 175 GLU A O 1
ATOM 1339 N N . GLU A 1 176 ? -7.212 -16.494 26.304 1.00 81.00 176 GLU A N 1
ATOM 1340 C CA . GLU A 1 176 ? -6.612 -15.694 27.372 1.00 81.00 176 GLU A CA 1
ATOM 1341 C C . GLU A 1 176 ? -7.593 -14.680 27.963 1.00 81.00 176 GLU A C 1
ATOM 1343 O O . GLU A 1 176 ? -7.642 -14.548 29.188 1.00 81.00 176 GLU A O 1
ATOM 1348 N N . ILE A 1 177 ? -8.395 -14.014 27.127 1.00 81.50 177 ILE A N 1
ATOM 1349 C CA . ILE A 1 177 ? -9.449 -13.091 27.573 1.00 81.50 177 ILE A CA 1
ATOM 1350 C C . ILE A 1 177 ? -10.449 -13.830 28.463 1.00 81.50 177 ILE A C 1
ATOM 1352 O O . ILE A 1 177 ? -10.649 -13.422 29.606 1.00 81.50 177 ILE A O 1
ATOM 1356 N N . GLU A 1 178 ? -10.987 -14.966 28.007 1.00 86.94 178 GLU A N 1
ATOM 1357 C CA . GLU A 1 178 ? -11.936 -15.760 28.797 1.00 86.94 178 GLU A CA 1
ATOM 1358 C C . GLU A 1 178 ? -11.344 -16.213 30.139 1.00 86.94 178 GLU A C 1
ATOM 1360 O O . GLU A 1 178 ? -12.024 -16.267 31.167 1.00 86.94 178 GLU A O 1
ATOM 1365 N N . ARG A 1 179 ? -10.052 -16.561 30.157 1.00 84.25 179 ARG A N 1
ATOM 1366 C CA . ARG A 1 179 ? -9.351 -16.924 31.392 1.00 84.25 179 ARG A CA 1
ATOM 1367 C C . ARG A 1 179 ? -9.287 -15.745 32.364 1.00 84.25 179 ARG A C 1
ATOM 1369 O O . ARG A 1 179 ? -9.498 -15.952 33.562 1.00 84.25 179 ARG A O 1
ATOM 1376 N N . TYR A 1 180 ? -8.985 -14.541 31.884 1.00 82.38 180 TYR A N 1
ATOM 1377 C CA . TYR A 1 180 ? -8.942 -13.344 32.724 1.00 82.38 180 TYR A CA 1
ATOM 1378 C C . TYR A 1 180 ? -10.329 -12.935 33.223 1.00 82.38 180 TYR A C 1
ATOM 1380 O O . TYR A 1 180 ? -10.461 -12.668 34.415 1.00 82.38 180 TYR A O 1
ATOM 1388 N N . GLU A 1 181 ? -11.356 -12.974 32.373 1.00 86.56 181 GLU A N 1
ATOM 1389 C CA . GLU A 1 181 ? -12.749 -12.693 32.756 1.00 86.56 181 GLU A CA 1
ATOM 1390 C C . GLU A 1 181 ? -13.205 -13.604 33.892 1.00 86.56 181 GLU A C 1
ATOM 1392 O O . GLU A 1 181 ? -13.620 -13.119 34.945 1.00 86.56 181 GLU A O 1
ATOM 1397 N N . ARG A 1 182 ? -12.993 -14.920 33.742 1.00 85.50 182 ARG A N 1
ATOM 1398 C CA . ARG A 1 182 ? -13.280 -15.881 34.812 1.00 85.50 182 ARG A CA 1
ATOM 1399 C C . ARG A 1 182 ? -12.552 -15.525 36.094 1.00 85.50 182 ARG A C 1
ATOM 1401 O O . ARG A 1 182 ? -13.119 -15.704 37.152 1.00 85.50 182 ARG A O 1
ATOM 1408 N N . THR A 1 183 ? -11.310 -15.047 36.024 1.00 78.69 183 THR A N 1
ATOM 1409 C CA . THR A 1 183 ? -10.520 -14.718 37.220 1.00 78.69 183 THR A CA 1
ATOM 1410 C C . THR A 1 183 ? -11.052 -13.471 37.927 1.00 78.69 183 THR A C 1
ATOM 1412 O O . THR A 1 183 ? -11.021 -13.438 39.151 1.00 78.69 183 THR A O 1
ATOM 1415 N N . ILE A 1 184 ? -11.554 -12.480 37.185 1.00 81.75 184 ILE A N 1
ATOM 1416 C CA . ILE A 1 184 ? -12.133 -11.239 37.723 1.00 81.75 184 ILE A CA 1
ATOM 1417 C C . ILE A 1 184 ? -13.481 -11.499 38.406 1.00 81.75 184 ILE A C 1
ATOM 1419 O O . ILE A 1 184 ? -13.741 -10.896 39.437 1.00 81.75 184 ILE A O 1
ATOM 1423 N N . GLU A 1 185 ? -14.301 -12.429 37.907 1.00 68.00 185 GLU A N 1
ATOM 1424 C CA . GLU A 1 185 ? -15.590 -12.793 38.530 1.00 68.00 185 GLU A CA 1
ATOM 1425 C C . GLU A 1 185 ? -15.464 -13.412 39.939 1.00 68.00 185 GLU A C 1
ATOM 1427 O O . GLU A 1 185 ? -16.457 -13.505 40.661 1.00 68.00 185 GLU A O 1
ATOM 1432 N N . TRP A 1 186 ? -14.260 -13.831 40.347 1.00 55.41 186 TRP A N 1
ATOM 1433 C CA . TRP A 1 186 ? -13.981 -14.349 41.695 1.00 55.41 186 TRP A CA 1
ATOM 1434 C C . TRP A 1 186 ? -13.435 -13.294 42.675 1.00 55.41 186 TRP A C 1
ATOM 1436 O O . TRP A 1 186 ? -13.089 -13.658 43.803 1.00 55.41 186 TRP A O 1
ATOM 1446 N N . TRP A 1 187 ? -13.363 -12.020 42.271 1.00 47.50 187 TRP A N 1
ATOM 1447 C CA . TRP A 1 187 ? -13.029 -10.868 43.124 1.00 47.50 187 TRP A CA 1
ATOM 1448 C C . TRP A 1 187 ? -14.248 -9.971 43.343 1.00 47.50 187 TRP A C 1
ATOM 1450 O O . TRP A 1 187 ? -14.363 -9.438 44.471 1.00 47.50 187 TRP A O 1
#

Organism: NCBI:txid117069

Sequence (187 aa):
WAFISACVLWIGVLPDTLSNEDAYTSANSCLNLLQQFGINDVEVEFRASIYTKSAGLGPLDFADDDPMIDFRRHLTPVLGLSIAGQATPHHEGTGGLYFSEGGDSKNVFLLTARHVLFPPSEGSNDDYTHASPSESEPSSDGEDGAPRRNVMMLGPGRFDKLVKSINDSIWKCSEEIERYERTIEWW

pLDDT: mean 76.87, std 16.43, range [35.66, 97.12]

Radius of gyration: 22.17 Å; chains: 1; bounding box: 49×52×79 Å

Secondary structure (DSSP, 8-state):
---PPPEEEEEEE-TT---HHHHHHHHHHHHHHHHHTT--SEEEEEEE-------S-------TT-TTHHHHTTT-TTT-EEEEESS-TTSEEEEEEEEE--TT---EEEEE-GGGTS-TTS--S----B--S---S--TT---PBPPPPEE---HHHHHHHHHHHHHHHHHHHHHHHHHHHHHTT-

Foldseek 3Di:
DDPDQFAEAEDEDAPPPDDPVNQVVVQVVVQVVCVVVVRNRYGYDYDHDDDDDPPDDDQPCDPPPPPCCVLCCCVALVQAFKKAWPVGRSQIGHFRDWDAPDDPDPDIDTDDDPCRHQPPVNDDPDDADADDPPDPDDDPPPCPHDHDIDMDGQDPVSVVVVVVVSVVVVVVVVVVVVVVVVVVVVD